Protein AF-A0A537TIP7-F1 (afdb_monomer_lite)

Secondary structure (DSSP, 8-state):
--TT-EEEEE-SS-HHHH-SSS--HHHHHHHHHHHHHHT----SSS-S-----EEEEEEE-SSSSEEEEEEE-SSTT-EEEEEEE-TTSSPPPP-TT---EEEEEEESS---TT-EEEEE-TTSPEEEEEEEEEPB-SS-SSS--BSEES-HHHHHHHHGGGGGHHHH-HHHHHHHHHHHHHHHHHHHHHHHHTT--TGGGGGS-HHHHHHHHHHHHHH-HHHHHHHHHHHHHHHHH---SSHHHHHHHHHHHHHHHHHHHHHHHHHHHHH--GGG-SHHHHHHHHHHHHHHHHHHHHHHHHHHIIIIIS--TTHHHHTTT----EEEEEEEE-TT--EEEEEEEESS--SSTTPPP-EEESSS-EEE-S--

Sequence (372 aa):
MDDGSNVILCVGQPVWAYCQDGAIPEFLNFAFASLIVSGGFPRVDGGKPRRRHNVRLVLTGDTHHYSHFIEQGTDPNVRVHYLACGQGGAFLHPTHWLRDKTVEVEWKAAQPLVQTPIGTSPDGTNRYRREFRIQRDQQTGREAGTAVFPDKATSTALTLRNLAFAAINPRFALFVAGLAIFSAWLLHFGSLVLETTLVELRALALGGAVGALLRLLVVTPWPLLVTLGIGAAFVYFADHKHWTKRISTGVAHALVHVLAFLIILFVLARHLPGALATDFWLVVLTGGLCGLVNPTIFGTYLLIALNGFGFHWNEAFSSLRIEDYKGFLRLKIDQRGNLTVYPIAVEHVPRSDDGELLPRLVEKPIELSATV

Structure (mmCIF, N/CA/C/O backbone):
data_AF-A0A537TIP7-F1
#
_entry.id   AF-A0A537TIP7-F1
#
loop_
_atom_site.group_PDB
_atom_site.id
_atom_site.type_symbol
_atom_site.label_atom_id
_atom_site.label_alt_id
_atom_site.label_comp_id
_atom_site.label_asym_id
_atom_site.label_entity_id
_atom_site.label_seq_id
_atom_site.pdbx_PDB_ins_code
_atom_site.Cartn_x
_atom_site.Cartn_y
_atom_site.Cartn_z
_atom_site.occupancy
_atom_site.B_iso_or_equiv
_atom_site.auth_seq_id
_atom_site.auth_comp_id
_atom_site.auth_asym_id
_atom_site.auth_atom_id
_atom_site.pdbx_PDB_model_num
ATOM 1 N N . MET A 1 1 ? -28.380 13.592 27.611 1.00 70.56 1 MET A N 1
ATOM 2 C CA . MET A 1 1 ? -27.662 12.419 28.133 1.00 70.56 1 MET A CA 1
ATOM 3 C C . MET A 1 1 ? -27.445 12.652 29.601 1.00 70.56 1 MET A C 1
ATOM 5 O O . MET A 1 1 ? -26.881 13.690 29.951 1.00 70.56 1 MET A O 1
ATOM 9 N N . ASP A 1 2 ? -27.935 11.718 30.398 1.00 79.44 2 ASP A N 1
ATOM 10 C CA . ASP A 1 2 ? -27.770 11.720 31.844 1.00 79.44 2 ASP A CA 1
ATOM 11 C C . ASP A 1 2 ? -26.340 11.300 32.192 1.00 79.44 2 ASP A C 1
ATOM 13 O O . ASP A 1 2 ? -25.663 10.624 31.403 1.00 79.44 2 ASP A O 1
ATOM 17 N N . ASP A 1 3 ? -25.846 11.728 33.345 1.00 78.19 3 ASP A N 1
ATOM 18 C CA . ASP A 1 3 ? -24.535 11.293 33.824 1.00 78.19 3 ASP A CA 1
ATOM 19 C C . ASP A 1 3 ? -24.505 9.759 33.956 1.00 78.19 3 ASP A C 1
ATOM 21 O O . ASP A 1 3 ? -25.504 9.125 34.283 1.00 78.19 3 ASP A O 1
ATOM 25 N N . GLY A 1 4 ? -23.371 9.146 33.621 1.00 78.00 4 GLY A N 1
ATOM 26 C CA . GLY A 1 4 ? -23.205 7.691 33.567 1.00 78.00 4 GLY A CA 1
ATOM 27 C C . GLY A 1 4 ? -23.718 7.025 32.284 1.00 78.00 4 GLY A C 1
ATOM 28 O O . GLY A 1 4 ? -23.528 5.823 32.119 1.00 78.00 4 GLY A O 1
ATOM 29 N N . SER A 1 5 ? -24.315 7.775 31.345 1.00 84.31 5 SER A N 1
ATOM 30 C CA . SER A 1 5 ? -24.760 7.206 30.059 1.00 84.31 5 SER A CA 1
ATOM 31 C C . SER A 1 5 ? -23.609 6.501 29.319 1.00 84.31 5 SER A C 1
ATOM 33 O O . SER A 1 5 ? -22.491 7.022 29.260 1.00 84.31 5 SER A O 1
ATOM 35 N N . ASN A 1 6 ? -23.892 5.345 28.712 1.00 86.56 6 ASN A N 1
ATOM 36 C CA . ASN A 1 6 ? -22.954 4.655 27.825 1.00 86.56 6 ASN A CA 1
ATOM 37 C C . ASN A 1 6 ? -22.882 5.360 26.469 1.00 86.56 6 ASN A C 1
ATOM 39 O O . ASN A 1 6 ? -23.907 5.726 25.895 1.00 86.56 6 ASN A O 1
ATOM 43 N N . VAL A 1 7 ? -21.671 5.530 25.946 1.00 88.06 7 VAL A N 1
ATOM 44 C CA . VAL A 1 7 ? -21.406 6.262 24.707 1.00 88.06 7 VAL A CA 1
ATOM 45 C C . VAL A 1 7 ? -20.677 5.369 23.710 1.00 88.06 7 VAL A C 1
ATOM 47 O O . VAL A 1 7 ? -19.700 4.691 24.045 1.00 88.06 7 VAL A O 1
ATOM 50 N N . ILE A 1 8 ? -21.159 5.422 22.467 1.00 91.81 8 ILE A N 1
ATOM 51 C CA . ILE A 1 8 ? -20.435 4.986 21.277 1.00 91.81 8 ILE A CA 1
ATOM 52 C C . ILE A 1 8 ? -19.758 6.224 20.691 1.00 91.81 8 ILE A C 1
ATOM 54 O O . ILE A 1 8 ? -20.431 7.197 20.349 1.00 91.81 8 ILE A O 1
ATOM 58 N N . LEU A 1 9 ? -18.433 6.205 20.594 1.00 91.25 9 LEU A N 1
ATOM 59 C CA . LEU A 1 9 ? -17.646 7.305 20.053 1.00 91.25 9 LEU A CA 1
ATOM 60 C C . LEU A 1 9 ? -17.228 6.988 18.612 1.00 91.25 9 LEU A C 1
ATOM 62 O O . LEU A 1 9 ? -16.383 6.129 18.377 1.00 91.25 9 LEU A O 1
ATOM 66 N N . CYS A 1 10 ? -17.797 7.696 17.641 1.00 93.56 10 CYS A N 1
ATOM 67 C CA . CYS A 1 10 ? -17.393 7.582 16.240 1.00 93.56 10 CYS A CA 1
ATOM 68 C C . CYS A 1 10 ? -16.252 8.558 15.946 1.00 93.56 10 CYS A C 1
ATOM 70 O O . CYS A 1 10 ? -16.382 9.755 16.209 1.00 93.56 10 CYS A O 1
ATOM 72 N N . VAL A 1 11 ? -15.144 8.062 15.399 1.00 92.38 11 VAL A N 1
ATOM 73 C CA . VAL A 1 11 ? -13.944 8.866 15.132 1.00 92.38 11 VAL A CA 1
ATOM 74 C C . VAL A 1 11 ? -13.498 8.736 13.684 1.00 92.38 11 VAL A C 1
ATOM 76 O O . VAL A 1 11 ? -13.727 7.715 13.035 1.00 92.38 11 VAL A O 1
ATOM 79 N N . GLY A 1 12 ? -12.837 9.782 13.186 1.00 91.06 12 GLY A N 1
ATOM 80 C CA . GLY A 1 12 ? -12.420 9.858 11.788 1.00 91.06 12 GLY A CA 1
ATOM 81 C C . GLY A 1 12 ? -11.452 8.751 11.379 1.00 91.06 12 GLY A C 1
ATOM 82 O O . GLY A 1 12 ? -11.580 8.260 10.271 1.00 91.06 12 GLY A O 1
ATOM 83 N N . GLN A 1 13 ? -10.536 8.332 12.263 1.00 92.25 13 GLN A N 1
ATOM 84 C CA . GLN A 1 13 ? -9.484 7.356 11.946 1.00 92.25 13 GLN A CA 1
ATOM 85 C C . GLN A 1 13 ? -9.129 6.465 13.151 1.00 92.25 13 GLN A C 1
ATOM 87 O O . GLN A 1 13 ? -9.248 6.925 14.295 1.00 92.25 13 GLN A O 1
ATOM 92 N N . PRO A 1 14 ? -8.625 5.231 12.938 1.00 92.88 14 PRO A N 1
ATOM 93 C CA . PRO A 1 14 ? -8.152 4.337 13.996 1.00 92.88 14 PRO A CA 1
ATOM 94 C C . PRO A 1 14 ? -6.766 4.750 14.502 1.00 92.88 14 PRO A C 1
ATOM 96 O O . PRO A 1 14 ? -5.804 3.986 14.453 1.00 92.88 14 PRO A O 1
ATOM 99 N N . VAL A 1 15 ? -6.646 5.972 15.020 1.00 91.94 15 VAL A N 1
ATOM 100 C CA . VAL A 1 15 ? -5.361 6.552 15.448 1.00 91.94 15 VAL A CA 1
ATOM 101 C C . VAL A 1 15 ? -4.633 5.708 16.499 1.00 91.94 15 VAL A C 1
ATOM 103 O O . VAL A 1 15 ? -3.408 5.729 16.552 1.00 91.94 15 VAL A O 1
ATOM 106 N N . TRP A 1 16 ? -5.355 4.911 17.298 1.00 90.56 16 TRP A N 1
ATOM 107 C CA . TRP A 1 16 ? -4.753 3.955 18.236 1.00 90.56 16 TRP A CA 1
ATOM 108 C C . TRP A 1 16 ? -3.928 2.877 17.524 1.00 90.56 16 TRP A C 1
ATOM 110 O O . TRP A 1 16 ? -2.877 2.485 18.025 1.00 90.56 16 TRP A O 1
ATOM 120 N N . ALA A 1 17 ? -4.365 2.422 16.347 1.00 90.06 17 ALA A N 1
ATOM 121 C CA . ALA A 1 17 ? -3.665 1.413 15.561 1.00 90.06 17 ALA A CA 1
ATOM 122 C C . ALA A 1 17 ? -2.416 1.992 14.875 1.00 90.06 17 ALA A C 1
ATOM 124 O O . ALA A 1 17 ? -1.439 1.268 14.670 1.00 90.06 17 ALA A O 1
ATOM 125 N N . TYR A 1 18 ? -2.412 3.294 14.568 1.00 88.31 18 TYR A N 1
ATOM 126 C CA . TYR A 1 18 ? -1.311 3.983 13.882 1.00 88.31 18 TYR A CA 1
ATOM 127 C C . TYR A 1 18 ? -0.131 4.360 14.792 1.00 88.31 18 TYR A C 1
ATOM 129 O O . TYR A 1 18 ? 0.966 4.609 14.293 1.00 88.31 18 TYR A O 1
ATOM 137 N N . CYS A 1 19 ? -0.297 4.335 16.116 1.00 85.94 19 CYS A N 1
ATOM 138 C CA . CYS A 1 19 ? 0.796 4.559 17.066 1.00 85.94 19 CYS A CA 1
ATOM 139 C C . CYS A 1 19 ? 1.824 3.407 17.006 1.00 85.94 19 CYS A C 1
ATOM 141 O O . CYS A 1 19 ? 1.666 2.380 17.667 1.00 85.94 19 CYS A O 1
ATOM 143 N N . GLN A 1 20 ? 2.863 3.522 16.170 1.00 76.50 20 GLN A N 1
ATOM 144 C CA . GLN A 1 20 ? 3.964 2.545 16.100 1.00 76.50 20 GLN A CA 1
ATOM 145 C C . GLN A 1 20 ? 5.096 2.874 17.084 1.00 76.50 20 GLN A C 1
ATOM 147 O O . GLN A 1 20 ? 5.421 2.039 17.922 1.00 76.50 20 GLN A O 1
ATOM 152 N N . ASP A 1 21 ? 5.616 4.105 17.030 1.00 76.50 21 ASP A N 1
ATOM 153 C CA . ASP A 1 21 ? 6.745 4.582 17.848 1.00 76.50 21 ASP A CA 1
ATOM 154 C C . ASP A 1 21 ? 6.292 5.662 18.847 1.00 76.50 21 ASP A C 1
ATOM 156 O O . ASP A 1 21 ? 6.872 6.745 18.924 1.00 76.50 21 ASP A O 1
ATOM 160 N N . GLY A 1 22 ? 5.192 5.405 19.556 1.00 79.75 22 GLY A N 1
ATOM 161 C CA . GLY A 1 22 ? 4.574 6.366 20.473 1.00 79.75 22 GLY A CA 1
ATOM 162 C C . GLY A 1 22 ? 3.383 7.120 19.880 1.00 79.75 22 GLY A C 1
ATOM 163 O O . GLY A 1 22 ? 2.853 6.759 18.825 1.00 79.75 22 GLY A O 1
ATOM 164 N N . ALA A 1 23 ? 2.915 8.131 20.614 1.00 82.12 23 ALA A N 1
ATOM 165 C CA . ALA A 1 23 ? 1.724 8.893 20.259 1.00 82.12 23 ALA A CA 1
ATOM 166 C C . ALA A 1 23 ? 1.961 9.774 19.023 1.00 82.12 23 ALA A C 1
ATOM 168 O O . ALA A 1 23 ? 2.919 10.544 18.967 1.00 82.12 23 ALA A O 1
ATOM 169 N N . ILE A 1 24 ? 1.050 9.690 18.054 1.00 86.06 24 ILE A N 1
ATOM 170 C CA . ILE A 1 24 ? 0.969 10.633 16.931 1.00 86.06 24 ILE A CA 1
ATOM 171 C C . ILE A 1 24 ? 0.117 11.858 17.324 1.00 86.06 24 ILE A C 1
ATOM 173 O O . ILE A 1 24 ? -0.736 11.733 18.209 1.00 86.06 24 ILE A O 1
ATOM 177 N N . PRO A 1 25 ? 0.298 13.039 16.702 1.00 85.31 25 PRO A N 1
ATOM 178 C CA . PRO A 1 25 ? -0.481 14.239 17.032 1.00 85.31 25 PRO A CA 1
ATOM 179 C C . PRO A 1 25 ? -2.003 14.021 17.002 1.00 85.31 25 PRO A C 1
ATOM 181 O O . PRO A 1 25 ? -2.733 14.491 17.874 1.00 85.31 25 PRO A O 1
ATOM 184 N N . GLU A 1 26 ? -2.490 13.234 16.046 1.00 87.88 26 GLU A N 1
ATOM 185 C CA . GLU A 1 26 ? -3.902 12.891 15.871 1.00 87.88 26 GLU A CA 1
ATOM 186 C C . GLU A 1 26 ? -4.434 12.045 17.038 1.00 87.88 26 GLU A C 1
ATOM 188 O O . GLU A 1 26 ? -5.597 12.174 17.433 1.00 87.88 26 GLU A O 1
ATOM 193 N N . PHE A 1 27 ? -3.573 11.222 17.647 1.00 87.94 27 PHE A N 1
ATOM 194 C CA . PHE A 1 27 ? -3.913 10.446 18.836 1.00 87.94 27 PHE A CA 1
ATOM 195 C C . PHE A 1 27 ? -4.182 11.354 20.037 1.00 87.94 27 PHE A C 1
ATOM 197 O O . PHE A 1 27 ? -5.073 11.053 20.830 1.00 87.94 27 PHE A O 1
ATOM 204 N N . LEU A 1 28 ? -3.468 12.478 20.164 1.00 81.94 28 LEU A N 1
ATOM 205 C CA . LEU A 1 28 ? -3.708 13.443 21.239 1.00 81.94 28 LEU A CA 1
ATOM 206 C C . LEU A 1 28 ? -5.097 14.073 21.102 1.00 81.94 28 LEU A C 1
ATOM 208 O O . LEU A 1 28 ? -5.838 14.130 22.078 1.00 81.94 28 LEU A O 1
ATOM 212 N N . ASN A 1 29 ? -5.509 14.448 19.889 1.00 83.81 29 ASN A N 1
ATOM 213 C CA . ASN A 1 29 ? -6.857 14.972 19.646 1.00 83.81 29 ASN A CA 1
ATOM 214 C C . ASN A 1 29 ? -7.943 13.939 19.983 1.00 83.81 29 ASN A C 1
ATOM 216 O O . ASN A 1 29 ? -8.929 14.259 20.649 1.00 83.81 29 ASN A O 1
ATOM 220 N N . PHE A 1 30 ? -7.742 12.683 19.577 1.00 86.75 30 PHE A N 1
ATOM 221 C CA . PHE A 1 30 ? -8.633 11.576 19.925 1.00 86.75 30 PHE A CA 1
ATOM 222 C C . PHE A 1 30 ? -8.721 11.353 21.443 1.00 86.75 30 PHE A C 1
ATOM 224 O O . PHE A 1 30 ? -9.812 11.269 22.012 1.00 86.75 30 PHE A O 1
ATOM 231 N N . ALA A 1 31 ? -7.574 11.286 22.114 1.00 80.75 31 ALA A N 1
ATOM 232 C CA . ALA A 1 31 ? -7.505 11.089 23.552 1.00 80.75 31 ALA A CA 1
ATOM 233 C C . ALA A 1 31 ? -8.155 12.261 24.308 1.00 80.75 31 ALA A C 1
ATOM 235 O O . ALA A 1 31 ? -8.917 12.029 25.248 1.00 80.75 31 ALA A O 1
ATOM 236 N N . PHE A 1 32 ? -7.966 13.497 23.845 1.00 77.88 32 PHE A N 1
ATOM 237 C CA . PHE A 1 32 ? -8.641 14.680 24.375 1.00 77.88 32 PHE A CA 1
ATOM 238 C C . PHE A 1 32 ? -10.167 14.616 24.206 1.00 77.88 32 PHE A C 1
ATOM 240 O O . PHE A 1 32 ? -10.908 14.894 25.149 1.00 77.88 32 PHE A O 1
ATOM 247 N N . ALA A 1 33 ? -10.664 14.183 23.045 1.00 79.69 33 ALA A N 1
ATOM 248 C CA . ALA A 1 33 ? -12.099 13.984 22.840 1.00 79.69 33 ALA A CA 1
ATOM 249 C C . ALA A 1 33 ? -12.667 12.917 23.793 1.00 79.69 33 ALA A C 1
ATOM 251 O O . ALA A 1 33 ? -13.718 13.126 24.401 1.00 79.69 33 ALA A O 1
ATOM 252 N N . SER A 1 34 ? -11.942 11.809 23.995 1.00 77.81 34 SER A N 1
ATOM 253 C CA . SER A 1 34 ? -12.342 10.768 24.952 1.00 77.81 34 SER A CA 1
ATOM 254 C C . SER A 1 34 ? -12.401 11.291 26.395 1.00 77.81 34 SER A C 1
ATOM 256 O O . SER A 1 34 ? -13.340 10.969 27.121 1.00 77.81 34 SER A O 1
ATOM 258 N N . LEU A 1 35 ? -11.474 12.182 26.770 1.00 73.81 35 LEU A N 1
ATOM 259 C CA . LEU A 1 35 ? -11.427 12.859 28.070 1.00 73.81 35 LEU A CA 1
ATOM 260 C C . LEU A 1 35 ? -12.636 13.773 28.309 1.00 73.81 35 LEU A C 1
ATOM 262 O O . LEU A 1 35 ? -13.164 13.810 29.423 1.00 73.81 35 LEU A O 1
ATOM 266 N N . ILE A 1 36 ? -13.088 14.502 27.280 1.00 71.75 36 ILE A N 1
ATOM 267 C CA . ILE A 1 36 ? -14.293 15.345 27.365 1.00 71.75 36 ILE A CA 1
ATOM 268 C C . ILE A 1 36 ? -15.520 14.482 27.667 1.00 71.75 36 ILE A C 1
ATOM 270 O O . ILE A 1 36 ? -16.334 14.852 28.513 1.00 71.75 36 ILE A O 1
ATOM 274 N N . VAL A 1 37 ? -15.641 13.335 26.993 1.00 75.25 37 VAL A N 1
ATOM 275 C CA . VAL A 1 37 ? -16.772 12.413 27.163 1.00 75.25 37 VAL A CA 1
ATOM 276 C C . VAL A 1 37 ? -16.735 11.733 28.533 1.00 75.25 37 VAL A C 1
ATOM 278 O O . VAL A 1 37 ? -17.768 11.632 29.192 1.00 75.25 37 VAL A O 1
ATOM 281 N N . SER A 1 38 ? -15.559 11.302 28.996 1.00 70.56 38 SER A N 1
ATOM 282 C CA . SER A 1 38 ? -15.415 10.594 30.273 1.00 70.56 38 SER A CA 1
ATOM 283 C C . SER A 1 38 ? -15.389 11.511 31.501 1.00 70.56 38 SER A C 1
ATOM 285 O O . SER A 1 38 ? -15.281 11.022 32.624 1.00 70.56 38 SER A O 1
ATOM 287 N N . GLY A 1 39 ? -15.455 12.832 31.318 1.00 64.06 39 GLY A N 1
ATOM 288 C CA . GLY A 1 39 ? -15.398 13.798 32.416 1.00 64.06 39 GLY A CA 1
ATOM 289 C C . GLY A 1 39 ? -14.027 13.875 33.098 1.00 64.06 39 GLY A C 1
ATOM 290 O O . GLY A 1 39 ? -13.962 14.079 34.308 1.00 64.06 39 GLY A O 1
ATOM 291 N N . GLY A 1 40 ? -12.935 13.716 32.338 1.00 58.81 40 GLY A N 1
ATOM 292 C CA . GLY A 1 40 ? -11.554 13.770 32.844 1.00 58.81 40 GLY A CA 1
ATOM 293 C C . GLY A 1 40 ? -11.082 15.159 33.302 1.00 58.81 40 GLY A C 1
ATOM 294 O O . GLY A 1 40 ? -9.972 15.305 33.793 1.00 58.81 40 GLY A O 1
ATOM 295 N N . PHE A 1 41 ? -11.906 16.200 33.188 1.00 57.62 41 PHE A N 1
ATOM 296 C CA . PHE A 1 41 ? -11.567 17.543 33.663 1.00 57.62 41 PHE A CA 1
ATOM 297 C C . PHE A 1 41 ? -12.196 17.786 35.047 1.00 57.62 41 PHE A C 1
ATOM 299 O O . PHE A 1 41 ? -13.425 17.832 35.145 1.00 57.62 41 PHE A O 1
ATOM 306 N N . PRO A 1 42 ? -11.407 17.966 36.126 1.00 51.47 42 PRO A N 1
ATOM 307 C CA . PRO A 1 42 ? -11.922 18.439 37.405 1.00 51.47 42 PRO A CA 1
ATOM 308 C C . PRO A 1 42 ? -12.348 19.898 37.231 1.00 51.47 42 PRO A C 1
ATOM 310 O O . PRO A 1 42 ? -11.689 20.647 36.507 1.00 51.47 42 PRO A O 1
ATOM 313 N N . ARG A 1 43 ? -13.408 20.346 37.907 1.00 55.53 43 ARG A N 1
ATOM 314 C CA . ARG A 1 43 ? -13.692 21.783 37.994 1.00 55.53 43 ARG A CA 1
ATOM 315 C C . ARG A 1 43 ? -13.996 22.236 39.409 1.00 55.53 43 ARG A C 1
ATOM 317 O O . ARG A 1 43 ? -14.773 21.606 40.117 1.00 55.53 43 ARG A O 1
ATOM 324 N N . VAL A 1 44 ? -13.427 23.398 39.715 1.00 54.41 44 VAL A N 1
ATOM 325 C CA . VAL A 1 44 ? -13.952 24.398 40.642 1.00 54.41 44 VAL A CA 1
ATOM 326 C C . VAL A 1 44 ? -14.766 25.385 39.771 1.00 54.41 44 VAL A C 1
ATOM 328 O O . VAL A 1 44 ? -14.299 25.789 38.710 1.00 54.41 44 VAL A O 1
ATOM 331 N N . ASP A 1 45 ? -16.024 25.599 40.159 1.00 46.06 45 ASP A N 1
ATOM 332 C CA . ASP A 1 45 ? -17.192 26.308 39.579 1.00 46.06 45 ASP A CA 1
ATOM 333 C C . ASP A 1 45 ? -17.177 27.097 38.240 1.00 46.06 45 ASP A C 1
ATOM 335 O O . ASP A 1 45 ? -16.288 27.884 37.941 1.00 46.06 45 ASP A O 1
ATOM 339 N N . GLY A 1 46 ? -18.284 26.966 37.468 1.00 60.09 46 GLY A N 1
ATOM 340 C CA . GLY A 1 46 ? -18.727 27.986 36.483 1.00 60.09 46 GLY A CA 1
ATOM 341 C C . GLY A 1 46 ? -19.208 27.560 35.074 1.00 60.09 46 GLY A C 1
ATOM 342 O O . GLY A 1 46 ? -19.703 28.399 34.334 1.00 60.09 46 GLY A O 1
ATOM 343 N N . GLY A 1 47 ? -19.125 26.276 34.684 1.00 54.50 47 GLY A N 1
ATOM 344 C CA . GLY A 1 47 ? -19.722 25.706 33.440 1.00 54.50 47 GLY A CA 1
ATOM 345 C C . GLY A 1 47 ? -18.848 25.757 32.167 1.00 54.50 47 GLY A C 1
ATOM 346 O O . GLY A 1 47 ? -18.395 26.816 31.760 1.00 54.50 47 GLY A O 1
ATOM 347 N N . LYS A 1 48 ? -18.486 24.682 31.455 1.00 50.56 48 LYS A N 1
ATOM 348 C CA . LYS A 1 48 ? -18.834 23.241 31.331 1.00 50.56 48 LYS A CA 1
ATOM 349 C C . LYS A 1 48 ? -17.527 22.502 30.870 1.00 50.56 48 LYS A C 1
ATOM 351 O O . LYS A 1 48 ? -16.605 23.234 30.508 1.00 50.56 48 LYS A O 1
ATOM 356 N N . PRO A 1 49 ? -17.368 21.151 30.812 1.00 54.19 49 PRO A N 1
ATOM 357 C CA . PRO A 1 49 ? -18.322 20.038 30.933 1.00 54.19 49 PRO A CA 1
ATOM 358 C C . PRO A 1 49 ? -18.298 19.327 32.296 1.00 54.19 49 PRO A C 1
ATOM 360 O O . PRO A 1 49 ? -17.300 19.324 33.005 1.00 54.19 49 PRO A O 1
ATOM 363 N N . ARG A 1 50 ? -19.447 18.729 32.633 1.00 56.62 50 ARG A N 1
ATOM 364 C CA . ARG A 1 50 ? -19.800 18.150 33.940 1.00 56.62 50 ARG A CA 1
ATOM 365 C C . ARG A 1 50 ? -20.281 16.695 33.833 1.00 56.62 50 ARG A C 1
ATOM 367 O O . ARG A 1 50 ? -20.835 16.182 34.789 1.00 56.62 50 ARG A O 1
ATOM 374 N N . ARG A 1 51 ? -20.125 16.048 32.675 1.00 59.44 51 ARG A N 1
ATOM 375 C CA . ARG A 1 51 ? -20.742 14.742 32.430 1.00 59.44 51 ARG A CA 1
ATOM 376 C C . ARG A 1 51 ? -19.690 13.650 32.366 1.00 59.44 51 ARG A C 1
ATOM 378 O O . ARG A 1 51 ? -18.800 13.707 31.524 1.00 59.44 51 ARG A O 1
ATOM 385 N N . ARG A 1 52 ? -19.790 12.681 33.275 1.00 70.56 52 ARG A N 1
ATOM 386 C CA . ARG A 1 52 ? -19.017 11.437 33.223 1.00 70.56 52 ARG A CA 1
ATOM 387 C C . ARG A 1 52 ? -19.830 10.426 32.441 1.00 70.56 52 ARG A C 1
ATOM 389 O O . ARG A 1 52 ? -20.817 9.920 32.958 1.00 70.56 52 ARG A O 1
ATOM 396 N N . HIS A 1 53 ? -19.449 10.164 31.201 1.00 80.44 53 HIS A N 1
ATOM 397 C CA . HIS A 1 53 ? -20.045 9.099 30.408 1.00 80.44 53 HIS A CA 1
ATOM 398 C C . HIS A 1 53 ? -19.091 7.916 30.285 1.00 80.44 53 HIS A C 1
ATOM 400 O O . HIS A 1 53 ? -17.869 8.065 30.336 1.00 80.44 53 HIS A O 1
ATOM 406 N N . ASN A 1 54 ? -19.664 6.737 30.088 1.00 80.69 54 ASN A N 1
ATOM 407 C CA . ASN A 1 54 ? -18.906 5.510 29.920 1.00 80.69 54 ASN A CA 1
ATOM 408 C C . ASN A 1 54 ? -18.682 5.283 28.427 1.00 80.69 54 ASN A C 1
ATOM 410 O O . ASN A 1 54 ? -19.600 4.887 27.712 1.00 80.69 54 ASN A O 1
ATOM 414 N N . VAL A 1 55 ? -17.474 5.544 27.928 1.00 86.06 55 VAL A N 1
ATOM 415 C CA . VAL A 1 55 ? -17.122 5.144 26.558 1.00 86.06 55 VAL A CA 1
ATOM 416 C C . VAL A 1 55 ? -17.037 3.622 26.543 1.00 86.06 55 VAL A C 1
ATOM 418 O O . VAL A 1 55 ? -16.186 3.051 27.215 1.00 86.06 55 VAL A O 1
ATOM 421 N N . ARG A 1 56 ? -17.943 2.962 25.819 1.00 88.00 56 ARG A N 1
ATOM 422 C CA . ARG A 1 56 ? -17.996 1.490 25.738 1.00 88.00 56 ARG A CA 1
ATOM 423 C C . ARG A 1 56 ? -17.455 0.975 24.412 1.00 88.00 56 ARG A C 1
ATOM 425 O O . ARG A 1 56 ? -16.858 -0.097 24.357 1.00 88.00 56 ARG A O 1
ATOM 432 N N . LEU A 1 57 ? -17.648 1.761 23.357 1.00 92.69 57 LEU A N 1
ATOM 433 C CA . LEU A 1 57 ? -17.304 1.402 21.993 1.00 92.69 57 LEU A CA 1
ATOM 434 C C . LEU A 1 57 ? -16.767 2.628 21.250 1.00 92.69 57 LEU A C 1
ATOM 436 O O . LEU A 1 57 ? -17.372 3.696 21.299 1.00 92.69 57 LEU A O 1
ATOM 440 N N . VAL A 1 58 ? -15.661 2.461 20.538 1.00 94.31 58 VAL A N 1
ATOM 441 C CA . VAL A 1 58 ? -15.093 3.433 19.607 1.00 94.31 58 VAL A CA 1
ATOM 442 C C . VAL A 1 58 ? -15.136 2.819 18.212 1.00 94.31 58 VAL A C 1
ATOM 444 O O . VAL A 1 58 ? -14.648 1.706 18.025 1.00 94.31 58 VAL A O 1
ATOM 447 N N . LEU A 1 59 ? -15.735 3.516 17.246 1.00 95.38 59 LEU A N 1
ATOM 448 C CA . LEU A 1 59 ? -15.919 3.028 15.875 1.00 95.38 59 LEU A CA 1
ATOM 449 C C . LEU A 1 59 ? -15.262 3.955 14.857 1.00 95.38 59 LEU A C 1
ATOM 451 O O . LEU A 1 59 ? -15.323 5.178 14.986 1.00 95.38 59 LEU A O 1
ATOM 455 N N . THR A 1 60 ? -14.695 3.371 13.807 1.00 95.69 60 THR A N 1
ATOM 456 C CA . THR A 1 60 ? -14.164 4.101 12.651 1.00 95.69 60 THR A CA 1
ATOM 457 C C . THR A 1 60 ? -14.199 3.245 11.383 1.00 95.69 60 THR A C 1
ATOM 459 O O . THR A 1 60 ? -14.270 2.018 11.460 1.00 95.69 60 THR A O 1
ATOM 462 N N . GLY A 1 61 ? -14.163 3.893 10.218 1.00 92.50 61 GLY A N 1
ATOM 463 C CA . GLY A 1 61 ? -14.207 3.249 8.902 1.00 92.50 61 GLY A CA 1
ATOM 464 C C . GLY A 1 61 ? -13.059 3.631 7.960 1.00 92.50 61 GLY A C 1
ATOM 465 O O . GLY A 1 61 ? -13.125 3.298 6.789 1.00 92.50 61 GLY A O 1
ATOM 466 N N . ASP A 1 62 ? -12.035 4.345 8.426 1.00 92.88 62 ASP A N 1
ATOM 467 C CA . ASP A 1 62 ? -10.932 4.840 7.579 1.00 92.88 62 ASP A CA 1
ATOM 468 C C . ASP A 1 62 ? -10.050 3.717 7.011 1.00 92.88 62 ASP A C 1
ATOM 470 O O . ASP A 1 62 ? -9.697 3.741 5.835 1.00 92.88 62 ASP A O 1
ATOM 474 N N . THR A 1 63 ? -9.737 2.691 7.810 1.00 92.88 63 THR A N 1
ATOM 475 C CA . THR A 1 63 ? -8.985 1.535 7.308 1.00 92.88 63 THR A CA 1
ATOM 476 C C . THR A 1 63 ? -9.903 0.513 6.664 1.00 92.88 63 THR A C 1
ATOM 478 O O . THR A 1 63 ? -10.845 0.012 7.277 1.00 92.88 63 THR A O 1
ATOM 481 N N . HIS A 1 64 ? -9.581 0.113 5.438 1.00 95.88 64 HIS A N 1
ATOM 482 C CA . HIS A 1 64 ? -10.353 -0.845 4.651 1.00 95.88 64 HIS A CA 1
ATOM 483 C C . HIS A 1 64 ? -10.064 -2.302 5.048 1.00 95.88 64 HIS A C 1
ATOM 485 O O . HIS A 1 64 ? -9.856 -3.169 4.203 1.00 95.88 64 HIS A O 1
ATOM 491 N N . HIS A 1 65 ? -10.023 -2.571 6.347 1.00 95.38 65 HIS A N 1
ATOM 492 C CA . HIS A 1 65 ? -10.013 -3.899 6.950 1.00 95.38 65 HIS A CA 1
ATOM 493 C C . HIS A 1 65 ? -10.895 -3.879 8.202 1.00 95.38 65 HIS A C 1
ATOM 495 O O . HIS A 1 65 ? -11.298 -2.811 8.671 1.00 95.38 65 HIS A O 1
ATOM 501 N N . TYR A 1 66 ? -11.176 -5.048 8.769 1.00 96.38 66 TYR A N 1
ATOM 502 C CA . TYR A 1 66 ? -11.719 -5.126 10.119 1.00 96.38 66 TYR A CA 1
ATOM 503 C C . TYR A 1 66 ? -10.590 -5.301 11.132 1.00 96.38 66 TYR A C 1
ATOM 505 O O . TYR A 1 66 ? -9.672 -6.095 10.912 1.00 96.38 66 TYR A O 1
ATOM 513 N N . SER A 1 67 ? -10.664 -4.592 12.256 1.00 95.75 67 SER A N 1
ATOM 514 C CA . SER A 1 67 ? -9.831 -4.866 13.425 1.00 95.75 67 SER A CA 1
ATOM 515 C C . SER A 1 67 ? -10.568 -4.527 14.712 1.00 95.75 67 SER A C 1
ATOM 517 O O . SER A 1 67 ? -11.294 -3.534 14.770 1.00 95.75 67 SER A O 1
ATOM 519 N N . HIS A 1 68 ? -10.345 -5.335 15.741 1.00 95.38 68 HIS A N 1
ATOM 520 C CA . HIS A 1 68 ? -10.913 -5.152 17.065 1.00 95.38 68 HIS A CA 1
ATOM 521 C C . HIS A 1 68 ? -9.797 -5.107 18.105 1.00 95.38 68 HIS A C 1
ATOM 523 O O . HIS A 1 68 ? -9.098 -6.092 18.357 1.00 95.38 68 HIS A O 1
ATOM 529 N N . PHE A 1 69 ? -9.638 -3.937 18.716 1.00 94.31 69 PHE A N 1
ATOM 530 C CA . PHE A 1 69 ? -8.783 -3.733 19.874 1.00 94.31 69 PHE A CA 1
ATOM 531 C C . PHE A 1 69 ? -9.634 -3.580 21.133 1.00 94.31 69 PHE A C 1
ATOM 533 O O . PHE A 1 69 ? -10.738 -3.042 21.094 1.00 94.31 69 PHE A O 1
ATOM 540 N N . ILE A 1 70 ? -9.092 -4.015 22.260 1.00 92.00 70 ILE A N 1
ATOM 541 C CA . ILE A 1 70 ? -9.646 -3.769 23.583 1.00 92.00 70 ILE A CA 1
ATOM 542 C C . ILE A 1 70 ? -8.668 -2.941 24.403 1.00 92.00 70 ILE A C 1
ATOM 544 O O . ILE A 1 70 ? -7.451 -3.118 24.325 1.00 92.00 70 ILE A O 1
ATOM 548 N N . GLU A 1 71 ? -9.221 -2.052 25.212 1.00 88.88 71 GLU A N 1
ATOM 549 C CA . GLU A 1 71 ? -8.501 -1.361 26.272 1.00 88.88 71 GLU A CA 1
ATOM 550 C C . GLU A 1 71 ? -9.161 -1.721 27.604 1.00 88.88 71 GLU A C 1
ATOM 552 O O . GLU A 1 71 ? -10.384 -1.621 27.757 1.00 88.88 71 GLU A O 1
ATOM 557 N N . GLN A 1 72 ? -8.349 -2.185 28.549 1.00 82.75 72 GLN A N 1
ATOM 558 C CA . GLN A 1 72 ? -8.799 -2.603 29.871 1.00 82.75 72 GLN A CA 1
ATOM 559 C C . GLN A 1 72 ? -8.706 -1.420 30.839 1.00 82.75 72 GLN A C 1
ATOM 561 O O . GLN A 1 72 ? -7.651 -0.800 30.963 1.00 82.75 72 GLN A O 1
ATOM 566 N N . GLY A 1 73 ? -9.808 -1.107 31.522 1.00 69.44 73 GLY A N 1
ATOM 567 C CA . GLY A 1 73 ? -9.836 -0.112 32.590 1.00 69.44 73 GLY A CA 1
ATOM 568 C C . GLY A 1 73 ? -9.141 -0.590 33.863 1.00 69.44 73 GLY A C 1
ATOM 569 O O . GLY A 1 73 ? -8.762 -1.754 33.988 1.00 69.44 73 GLY A O 1
ATOM 570 N N . THR A 1 74 ? -8.994 0.316 34.831 1.00 62.50 74 THR A N 1
ATOM 571 C CA . THR A 1 74 ? -8.499 -0.026 36.178 1.00 62.50 74 THR A CA 1
ATOM 572 C C . THR A 1 74 ? -9.431 -0.994 36.906 1.00 62.50 74 THR A C 1
ATOM 574 O O . THR A 1 74 ? -8.963 -1.827 37.677 1.00 62.50 74 THR A O 1
ATOM 577 N N . ASP A 1 75 ? -10.733 -0.917 36.628 1.00 67.38 75 ASP A N 1
ATOM 578 C CA . ASP A 1 75 ? -11.697 -1.958 36.967 1.00 67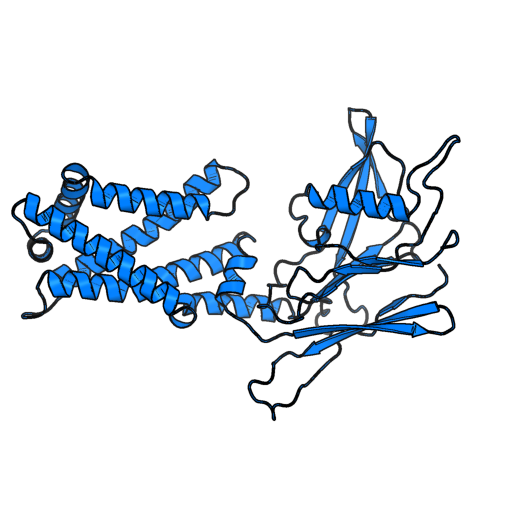.38 75 ASP A 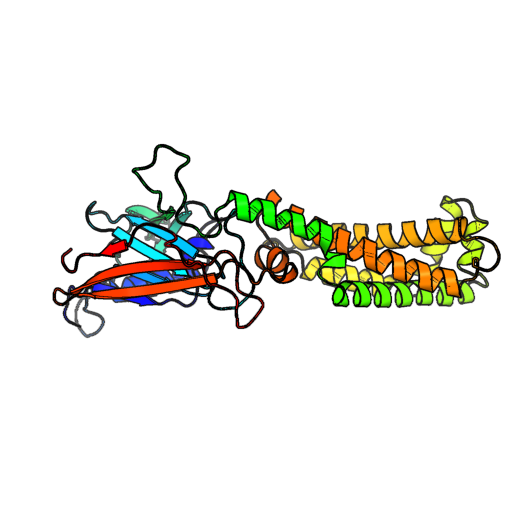CA 1
ATOM 579 C C . ASP A 1 75 ? -11.640 -3.082 35.905 1.00 67.38 75 ASP A C 1
ATOM 581 O O . ASP A 1 75 ? -11.869 -2.815 34.717 1.00 67.38 75 ASP A O 1
ATOM 585 N N . PRO A 1 76 ? -11.371 -4.344 36.297 1.00 68.44 76 PRO A N 1
ATOM 586 C CA . PRO A 1 76 ? -11.378 -5.497 35.394 1.00 68.44 76 PRO A CA 1
ATOM 587 C C . PRO A 1 76 ? -12.693 -5.693 34.618 1.00 68.44 76 PRO A C 1
ATOM 589 O O . PRO A 1 76 ? -12.688 -6.272 33.530 1.00 68.44 76 PRO A O 1
ATOM 592 N N . ASN A 1 77 ? -13.816 -5.191 35.135 1.00 69.62 77 ASN A N 1
ATOM 593 C CA . ASN A 1 77 ? -15.127 -5.284 34.490 1.00 69.62 77 ASN A CA 1
ATOM 594 C C . ASN A 1 77 ? -15.355 -4.187 33.435 1.00 69.62 77 ASN A C 1
ATOM 596 O O . ASN A 1 77 ? -16.263 -4.288 32.603 1.00 69.62 77 ASN A O 1
ATOM 600 N N . VAL A 1 78 ? -14.517 -3.146 33.419 1.00 71.69 78 VAL A N 1
ATOM 601 C CA . VAL A 1 78 ? -14.613 -2.035 32.470 1.00 71.69 78 VAL A CA 1
ATOM 602 C C . VAL A 1 78 ? -13.672 -2.279 31.299 1.00 71.69 78 VAL A C 1
ATOM 604 O O . VAL A 1 78 ? -12.459 -2.115 31.402 1.00 71.69 78 VAL A O 1
ATOM 607 N N . ARG A 1 79 ? -14.249 -2.629 30.148 1.00 85.62 79 ARG A N 1
ATOM 608 C CA . ARG A 1 79 ? -13.534 -2.740 28.872 1.00 85.62 79 ARG A CA 1
ATOM 609 C C . ARG A 1 79 ? -14.113 -1.780 27.850 1.00 85.62 79 ARG A C 1
ATOM 611 O O . ARG A 1 79 ? -15.332 -1.622 27.765 1.00 85.62 79 ARG A O 1
ATOM 618 N N . VAL A 1 80 ? -13.229 -1.164 27.073 1.00 89.50 80 VAL A N 1
ATOM 619 C CA . VAL A 1 80 ? -13.598 -0.335 25.926 1.00 89.50 80 VAL A CA 1
ATOM 620 C C . VAL A 1 80 ? -13.205 -1.069 24.654 1.00 89.50 80 VAL A C 1
ATOM 622 O O . VAL A 1 80 ? -12.061 -1.497 24.504 1.00 89.50 80 VAL A O 1
ATOM 625 N N . HIS A 1 81 ? -14.165 -1.214 23.748 1.00 93.50 81 HIS A N 1
ATOM 626 C CA . HIS A 1 81 ? -13.978 -1.866 22.458 1.00 93.50 81 HIS A CA 1
ATOM 627 C C . HIS A 1 81 ? -13.642 -0.827 21.388 1.00 93.50 81 HIS A C 1
ATOM 629 O O . HIS A 1 81 ? -14.284 0.215 21.309 1.00 93.50 81 HIS A O 1
ATOM 635 N N . TYR A 1 82 ? -12.663 -1.118 20.543 1.00 95.31 82 TYR A N 1
ATOM 636 C CA . TYR A 1 82 ? -12.178 -0.246 19.476 1.00 95.31 82 TYR A CA 1
ATOM 637 C C . TYR A 1 82 ? -12.258 -0.995 18.158 1.00 95.31 82 TYR A C 1
ATOM 639 O O . TYR A 1 82 ? -11.428 -1.868 17.894 1.00 95.31 82 TYR A O 1
ATOM 647 N N . LEU A 1 83 ? -13.256 -0.673 17.341 1.00 96.69 83 LEU A N 1
ATOM 648 C CA . LEU A 1 83 ? -13.482 -1.347 16.069 1.00 96.69 83 LEU A CA 1
ATOM 649 C C . LEU A 1 83 ? -13.146 -0.413 14.912 1.00 96.69 83 LEU A C 1
ATOM 651 O O . LEU A 1 83 ? -13.712 0.675 14.788 1.00 96.69 83 LEU A O 1
ATOM 655 N N . ALA A 1 84 ? -12.258 -0.871 14.038 1.00 96.44 84 ALA A N 1
ATOM 656 C CA . ALA A 1 84 ? -12.122 -0.325 12.697 1.00 96.44 84 ALA A CA 1
ATOM 657 C C . ALA A 1 84 ? -12.838 -1.266 11.726 1.00 96.44 84 ALA A C 1
ATOM 659 O O . ALA A 1 84 ? -12.578 -2.466 11.747 1.00 96.44 84 ALA A O 1
ATOM 660 N N . CYS A 1 85 ? -13.761 -0.746 10.920 1.00 96.06 85 CYS A N 1
ATOM 661 C CA . CYS A 1 85 ? -14.508 -1.508 9.921 1.00 96.06 85 CYS A CA 1
ATOM 662 C C . CYS A 1 85 ? -14.785 -0.626 8.695 1.00 96.06 85 CYS A C 1
ATOM 664 O O . CYS A 1 85 ? -15.898 -0.146 8.487 1.00 96.06 85 CYS A O 1
ATOM 666 N N . GLY A 1 86 ? -13.748 -0.374 7.895 1.00 95.31 86 GLY A N 1
ATOM 667 C CA . GLY A 1 86 ? -13.817 0.464 6.690 1.00 95.31 86 GLY A CA 1
ATOM 668 C C . GLY A 1 86 ? -14.032 -0.288 5.386 1.00 95.31 86 GLY A C 1
ATOM 669 O O . GLY A 1 86 ? -13.791 0.236 4.302 1.00 95.31 86 GLY A O 1
ATOM 670 N N . GLN A 1 87 ? -14.458 -1.545 5.456 1.00 92.38 87 GLN A N 1
ATOM 671 C CA . GLN A 1 87 ? -14.525 -2.464 4.317 1.00 92.38 87 GLN A CA 1
ATOM 672 C C . GLN A 1 87 ? -15.766 -2.257 3.428 1.00 92.38 87 GLN A C 1
ATOM 674 O O . GLN A 1 87 ? -16.250 -3.199 2.803 1.00 92.38 87 GLN A O 1
ATOM 679 N N . GLY A 1 88 ? -16.294 -1.032 3.370 1.00 88.00 88 GLY A N 1
ATOM 680 C CA . GLY A 1 88 ? -17.571 -0.720 2.725 1.00 88.00 88 GLY A CA 1
ATOM 681 C C . GLY A 1 88 ? -17.530 -0.634 1.196 1.00 88.00 88 GLY A C 1
ATOM 682 O O . GLY A 1 88 ? -18.581 -0.680 0.568 1.00 88.00 88 GLY A O 1
ATOM 683 N N . GLY A 1 89 ? -16.350 -0.517 0.571 1.00 83.25 89 GLY A N 1
ATOM 684 C CA . GLY A 1 89 ? -16.274 -0.459 -0.896 1.00 83.25 89 GLY A CA 1
ATOM 685 C C . GLY A 1 89 ? -14.885 -0.242 -1.490 1.00 83.25 89 GLY A C 1
ATOM 686 O O . GLY A 1 89 ? -14.561 -0.863 -2.499 1.00 83.25 89 GLY A O 1
ATOM 687 N N . ALA A 1 90 ? -14.018 0.536 -0.844 1.00 90.94 90 ALA A N 1
ATOM 688 C CA . ALA A 1 90 ? -12.662 0.801 -1.332 1.00 90.94 90 ALA A CA 1
ATOM 689 C C . ALA A 1 90 ? -11.719 -0.419 -1.236 1.00 90.94 90 ALA A C 1
ATOM 691 O O . ALA A 1 90 ? -12.064 -1.434 -0.633 1.00 90.94 90 ALA A O 1
ATOM 692 N N . PHE A 1 91 ? -10.539 -0.341 -1.862 1.00 94.12 91 PHE A N 1
ATOM 693 C CA . PHE A 1 91 ? -9.545 -1.426 -1.890 1.00 94.12 91 PHE A CA 1
ATOM 694 C C . PHE A 1 91 ? -9.163 -1.905 -0.479 1.00 94.12 91 PHE A C 1
ATOM 696 O O . PHE A 1 91 ? -9.093 -1.099 0.437 1.00 94.12 91 PHE A O 1
ATOM 703 N N . LEU A 1 92 ? -8.868 -3.192 -0.304 1.00 96.88 92 LEU A N 1
ATOM 704 C CA . LEU A 1 92 ? -8.463 -3.761 0.989 1.00 96.88 92 LEU A CA 1
ATOM 705 C C . LEU A 1 92 ? -7.194 -3.098 1.562 1.00 96.88 92 LEU A C 1
ATOM 707 O O . LEU A 1 92 ? -6.220 -2.958 0.837 1.00 96.88 92 LEU A O 1
ATOM 711 N N . HIS A 1 93 ? -7.136 -2.809 2.867 1.00 96.25 93 HIS A N 1
ATOM 712 C CA . HIS A 1 93 ? -5.883 -2.475 3.575 1.00 96.25 93 HIS A CA 1
ATOM 713 C C . HIS A 1 93 ? -5.258 -3.707 4.253 1.00 96.25 93 HIS A C 1
ATOM 715 O O . HIS A 1 93 ? -5.984 -4.616 4.659 1.00 96.25 93 HIS A O 1
ATOM 721 N N . PRO A 1 94 ? -3.928 -3.750 4.464 1.00 95.56 94 PRO A N 1
ATOM 722 C CA . PRO A 1 94 ? -3.293 -4.878 5.141 1.00 95.56 94 PRO A CA 1
ATOM 723 C C . PRO A 1 94 ? -3.648 -4.950 6.628 1.00 95.56 94 PRO A C 1
ATOM 725 O O . PRO A 1 94 ? -3.841 -3.921 7.275 1.00 95.56 94 PRO A O 1
ATOM 728 N N . THR A 1 95 ? -3.635 -6.163 7.185 1.00 94.25 95 THR A N 1
ATOM 729 C CA . THR A 1 95 ? -3.834 -6.446 8.619 1.00 94.25 95 THR A CA 1
ATOM 730 C C . THR A 1 95 ? -2.592 -7.033 9.296 1.00 94.25 95 THR A C 1
ATOM 732 O O . THR A 1 95 ? -2.469 -6.956 10.517 1.00 94.25 95 THR A O 1
ATOM 735 N N . HIS A 1 96 ? -1.631 -7.586 8.543 1.00 93.25 96 HIS A N 1
ATOM 736 C CA . HIS A 1 96 ? -0.447 -8.258 9.107 1.00 93.25 96 HIS A CA 1
ATOM 737 C C . HIS A 1 96 ? 0.498 -7.329 9.891 1.00 93.25 96 HIS A C 1
ATOM 739 O O . HIS A 1 96 ? 1.231 -7.789 10.767 1.00 93.25 96 HIS A O 1
ATOM 745 N N . TRP A 1 97 ? 0.448 -6.018 9.638 1.00 87.81 97 TRP A N 1
ATOM 746 C CA . TRP A 1 97 ? 1.204 -5.012 10.391 1.00 87.81 97 TRP A CA 1
ATOM 747 C C . TRP A 1 97 ? 0.551 -4.641 11.736 1.00 87.81 97 TRP A C 1
ATOM 749 O O . TRP A 1 97 ? 1.221 -4.067 12.598 1.00 87.81 97 TRP A O 1
ATOM 759 N N . LEU A 1 98 ? -0.729 -4.979 11.951 1.00 90.50 98 LEU A N 1
ATOM 760 C CA . LEU A 1 98 ? -1.434 -4.697 13.202 1.00 90.50 98 LEU A CA 1
ATOM 761 C C . LEU A 1 98 ? -0.809 -5.499 14.346 1.00 90.50 98 LEU A C 1
ATOM 763 O O . LEU A 1 98 ? -0.601 -6.713 14.255 1.00 90.50 98 LEU A O 1
ATOM 767 N N . ARG A 1 99 ? -0.528 -4.825 15.458 1.00 89.44 99 ARG A N 1
ATOM 768 C CA . ARG A 1 99 ? 0.070 -5.397 16.673 1.00 89.44 99 ARG A CA 1
ATOM 769 C C . ARG A 1 99 ? -0.545 -4.726 17.892 1.00 89.44 99 ARG A C 1
ATOM 771 O O . ARG A 1 99 ? -1.047 -3.613 17.763 1.00 89.44 99 ARG A O 1
ATOM 778 N N . ASP A 1 100 ? -0.463 -5.384 19.044 1.00 89.94 100 ASP A N 1
ATOM 779 C CA . ASP A 1 100 ? -0.772 -4.759 20.334 1.00 89.94 100 ASP A CA 1
ATOM 780 C C . ASP A 1 100 ? 0.030 -3.456 20.477 1.00 89.94 100 ASP A C 1
ATOM 782 O O . ASP A 1 100 ? 1.205 -3.403 20.097 1.00 89.94 100 ASP A O 1
ATOM 786 N N . LYS A 1 101 ? -0.612 -2.404 20.987 1.00 88.00 101 LYS A N 1
ATOM 787 C CA . LYS A 1 101 ? -0.046 -1.059 21.083 1.00 88.00 101 LYS A CA 1
ATOM 788 C C . LYS A 1 101 ? 0.007 -0.597 22.525 1.00 88.00 101 LYS A C 1
ATOM 790 O O . LYS A 1 101 ? -0.982 -0.682 23.246 1.00 88.00 101 LYS A O 1
ATOM 795 N N . THR A 1 102 ? 1.137 -0.012 22.890 1.00 85.75 102 THR A N 1
ATOM 796 C CA . THR A 1 102 ? 1.293 0.736 24.133 1.00 85.75 102 THR A CA 1
ATOM 797 C C . THR A 1 102 ? 1.582 2.176 23.762 1.00 85.75 102 THR A C 1
ATOM 799 O O . THR A 1 102 ? 2.583 2.461 23.108 1.00 85.75 102 THR A O 1
ATOM 802 N N . VAL A 1 103 ? 0.683 3.078 24.141 1.00 83.44 103 VAL A N 1
ATOM 803 C CA . VAL A 1 103 ? 0.793 4.501 23.828 1.00 83.44 103 VAL A CA 1
ATOM 804 C C . VAL A 1 103 ? 0.966 5.264 25.127 1.00 83.44 103 VAL A C 1
ATOM 806 O O . VAL A 1 103 ? 0.096 5.234 25.998 1.00 83.44 103 VAL A O 1
ATOM 809 N N . GLU A 1 104 ? 2.102 5.939 25.255 1.00 83.81 104 GLU A N 1
ATOM 810 C CA . GLU A 1 104 ? 2.366 6.842 26.368 1.00 83.81 104 GLU A CA 1
ATOM 811 C C . GLU A 1 104 ? 2.017 8.272 25.956 1.00 83.81 104 GLU A C 1
ATOM 813 O O . GLU A 1 104 ? 2.360 8.715 24.860 1.00 83.81 104 GLU A O 1
ATOM 818 N N . VAL A 1 105 ? 1.289 8.971 26.822 1.00 78.12 105 VAL A N 1
ATOM 819 C CA . VAL A 1 105 ? 0.810 10.337 26.598 1.00 78.12 105 VAL A CA 1
ATOM 820 C C . VAL A 1 105 ? 1.024 11.182 27.843 1.00 78.12 105 VAL A C 1
ATOM 822 O O . VAL A 1 105 ? 0.869 10.704 28.968 1.00 78.12 105 VAL A O 1
ATOM 825 N N . GLU A 1 106 ? 1.353 12.451 27.635 1.00 76.94 106 GLU A N 1
ATOM 826 C CA . GLU A 1 106 ? 1.580 13.423 28.704 1.00 76.94 106 GLU A CA 1
ATOM 827 C C . GLU A 1 106 ? 0.436 14.442 28.720 1.00 76.94 106 GLU A C 1
ATOM 829 O O . GLU A 1 106 ? 0.052 14.971 27.675 1.00 76.94 106 GLU A O 1
ATOM 834 N N . TRP A 1 107 ? -0.131 14.709 29.899 1.00 69.69 107 TRP A N 1
ATOM 835 C CA . TRP A 1 107 ? -1.259 15.627 30.069 1.00 69.69 107 TRP A CA 1
ATOM 836 C C . TRP A 1 107 ? -1.038 16.600 31.226 1.00 69.69 107 TRP A C 1
ATOM 838 O O . TRP A 1 107 ? -0.527 16.246 32.289 1.00 69.69 107 TRP A O 1
ATOM 848 N N . LYS A 1 108 ? -1.526 17.833 31.038 1.00 59.66 108 LYS A N 1
ATOM 849 C CA . LYS A 1 108 ? -1.714 18.823 32.116 1.00 59.66 108 LYS A CA 1
ATOM 850 C C . LYS A 1 108 ? -3.067 18.691 32.830 1.00 59.66 108 LYS A C 1
ATOM 852 O O . LYS A 1 108 ? -3.221 19.212 33.928 1.00 59.66 108 LYS A O 1
ATOM 857 N N . ALA A 1 109 ? -4.052 18.042 32.206 1.00 55.94 109 ALA A N 1
ATOM 858 C CA . ALA A 1 109 ? -5.411 17.891 32.737 1.00 55.94 109 ALA A CA 1
ATOM 859 C C . ALA A 1 109 ? -5.601 16.554 33.478 1.00 55.94 109 ALA A C 1
ATOM 861 O O . ALA A 1 109 ? -4.735 15.684 33.404 1.00 55.94 109 ALA A O 1
ATOM 862 N N . ALA A 1 110 ? -6.715 16.390 34.206 1.00 53.47 110 ALA A N 1
ATOM 863 C CA . ALA A 1 110 ? -6.930 15.180 35.000 1.00 53.47 110 ALA A CA 1
ATOM 864 C C . ALA A 1 110 ? -7.400 13.961 34.188 1.00 53.47 110 ALA A C 1
ATOM 866 O O . ALA A 1 110 ? -7.569 13.987 32.970 1.00 53.47 110 ALA A O 1
ATOM 867 N N . GLN A 1 111 ? -7.513 12.858 34.923 1.00 55.16 111 GLN A N 1
ATOM 868 C CA . GLN A 1 111 ? -7.416 11.490 34.433 1.00 55.16 111 GLN A CA 1
ATOM 869 C C . GLN A 1 111 ? -8.715 11.010 33.759 1.00 55.16 111 GLN A C 1
ATOM 871 O O . GLN A 1 111 ? -9.796 11.209 34.321 1.00 55.16 111 GLN A O 1
ATOM 876 N N . PRO A 1 112 ? -8.647 10.321 32.606 1.00 53.94 112 PRO A N 1
ATOM 877 C CA . PRO A 1 112 ? -9.751 9.506 32.108 1.00 53.94 112 PRO A CA 1
ATOM 878 C C . PRO A 1 112 ? -9.805 8.152 32.838 1.00 53.94 112 PRO A C 1
ATOM 880 O O . PRO A 1 112 ? -8.858 7.748 33.508 1.00 53.94 112 PRO A O 1
ATOM 883 N N . LEU A 1 113 ? -10.909 7.418 32.664 1.00 56.00 113 LEU A N 1
ATOM 884 C CA . LEU A 1 113 ? -11.213 6.161 33.373 1.00 56.00 113 LEU A CA 1
ATOM 885 C C . LEU A 1 113 ? -10.290 4.967 33.032 1.00 56.00 113 LEU A C 1
ATOM 887 O O . LEU A 1 113 ? -10.296 3.978 33.758 1.00 56.00 113 LEU A O 1
ATOM 891 N N . VAL A 1 114 ? -9.525 5.024 31.935 1.00 60.78 114 VAL A N 1
ATOM 892 C CA . VAL A 1 114 ? -8.883 3.842 31.311 1.00 60.78 114 VAL A CA 1
ATOM 893 C C . VAL A 1 114 ? -7.364 4.019 31.151 1.00 60.78 114 VAL A C 1
ATOM 895 O O . VAL A 1 114 ? -6.773 3.604 30.162 1.00 60.78 114 VAL A O 1
ATOM 898 N N . GLN A 1 115 ? -6.710 4.705 32.091 1.00 68.69 115 GLN A N 1
ATOM 899 C CA . GLN A 1 115 ? -5.265 4.960 32.036 1.00 68.69 115 GLN A CA 1
ATOM 900 C C . GLN A 1 115 ? -4.550 4.478 33.292 1.00 68.69 115 GLN A C 1
ATOM 902 O O . GLN A 1 115 ? -5.035 4.668 34.406 1.00 68.69 115 GLN A O 1
ATOM 907 N N . THR A 1 116 ? -3.349 3.929 33.112 1.00 67.19 116 THR A N 1
ATOM 908 C CA . THR A 1 116 ? -2.419 3.670 34.215 1.00 67.19 116 THR A CA 1
ATOM 909 C C . THR A 1 116 ? -1.469 4.866 34.346 1.00 67.19 116 THR A C 1
ATOM 911 O O . THR A 1 116 ? -0.745 5.162 33.388 1.00 67.19 116 THR A O 1
ATOM 914 N N . PRO A 1 117 ? -1.452 5.582 35.487 1.00 71.50 117 PRO A N 1
ATOM 915 C CA . PRO A 1 117 ? -0.437 6.596 35.757 1.00 71.50 117 PRO A CA 1
ATOM 916 C C . PRO A 1 117 ? 0.953 5.952 35.785 1.00 71.50 117 PRO A C 1
ATOM 918 O O . PRO A 1 117 ? 1.141 4.928 36.439 1.00 71.50 117 PRO A O 1
ATOM 921 N N . ILE A 1 118 ? 1.925 6.549 35.094 1.00 79.12 118 ILE A N 1
ATOM 922 C CA . ILE A 1 118 ? 3.313 6.045 35.042 1.00 79.12 118 ILE A CA 1
ATOM 923 C C . ILE A 1 118 ? 4.342 7.049 35.583 1.00 79.12 118 ILE A C 1
ATOM 925 O O . ILE A 1 118 ? 5.542 6.795 35.519 1.00 79.12 118 ILE A O 1
ATOM 929 N N . GLY A 1 119 ? 3.884 8.178 36.132 1.00 79.75 119 GLY A N 1
ATOM 930 C CA . GLY A 1 119 ? 4.719 9.189 36.781 1.00 79.75 119 GLY A CA 1
ATOM 931 C C . GLY A 1 119 ? 4.441 10.602 36.277 1.00 79.75 119 GLY A C 1
ATOM 932 O O . GLY A 1 119 ? 3.380 10.882 35.717 1.00 79.75 119 GLY A O 1
ATOM 933 N N . THR A 1 120 ? 5.417 11.486 36.465 1.00 79.81 120 THR A N 1
ATOM 934 C CA . THR A 1 120 ? 5.353 12.902 36.086 1.00 79.81 120 THR A CA 1
ATOM 935 C C . THR A 1 120 ? 6.632 13.268 35.327 1.00 79.81 120 THR A C 1
ATOM 937 O O . THR A 1 120 ? 7.719 12.807 35.675 1.00 79.81 120 THR A O 1
ATOM 940 N N . SER A 1 121 ? 6.504 14.046 34.257 1.00 78.81 121 SER A N 1
ATOM 941 C CA . SER A 1 121 ? 7.616 14.614 33.488 1.00 78.81 121 SER A CA 1
ATOM 942 C C . SER A 1 121 ? 8.381 15.669 34.313 1.00 78.81 121 SER A C 1
ATOM 944 O O . SER A 1 121 ? 7.806 16.237 35.249 1.00 78.81 121 SER A O 1
ATOM 946 N N . PRO A 1 122 ? 9.653 15.983 33.981 1.00 80.94 122 PRO A N 1
ATOM 947 C CA . PRO A 1 122 ? 10.418 17.050 34.637 1.00 80.94 122 PRO A CA 1
ATOM 948 C C . PRO A 1 122 ? 9.723 18.420 34.677 1.00 80.94 122 PRO A C 1
ATOM 950 O O . PRO A 1 122 ? 10.004 19.219 35.565 1.00 80.94 122 PRO A O 1
ATOM 953 N N . ASP A 1 123 ? 8.814 18.696 33.738 1.00 81.06 123 ASP A N 1
ATOM 954 C CA . ASP A 1 123 ? 8.030 19.936 33.669 1.00 81.06 123 ASP A CA 1
ATOM 955 C C . ASP A 1 123 ? 6.732 19.909 34.507 1.00 81.06 123 ASP A C 1
ATOM 957 O O . ASP A 1 123 ? 5.929 20.842 34.447 1.00 81.06 123 ASP A O 1
ATOM 961 N N . GLY A 1 124 ? 6.515 18.848 35.291 1.00 77.44 124 GLY A N 1
ATOM 962 C CA . GLY A 1 124 ? 5.349 18.685 36.161 1.00 77.44 124 GLY A CA 1
ATOM 963 C C . GLY A 1 124 ? 4.103 18.126 35.466 1.00 77.44 124 GLY A C 1
ATOM 964 O O . GLY A 1 124 ? 3.040 18.083 36.085 1.00 77.44 124 GLY A O 1
ATOM 965 N N . THR A 1 125 ? 4.191 17.694 34.203 1.00 77.94 125 THR A N 1
ATOM 966 C CA . THR A 1 125 ? 3.055 17.082 33.489 1.00 77.94 125 THR A CA 1
ATOM 967 C C . THR A 1 125 ? 2.883 15.606 33.842 1.00 77.94 125 THR A C 1
ATOM 969 O O . THR A 1 125 ? 3.853 14.860 33.962 1.00 77.94 125 THR A O 1
ATOM 972 N N . ASN A 1 126 ? 1.643 15.149 34.024 1.00 75.94 126 ASN A N 1
ATOM 973 C CA . ASN A 1 126 ? 1.387 13.749 34.357 1.00 75.94 126 ASN A CA 1
ATOM 974 C C . ASN A 1 126 ? 1.532 12.871 33.114 1.00 75.94 126 ASN A C 1
ATOM 976 O O . ASN A 1 126 ? 0.992 13.185 32.051 1.00 75.94 126 ASN A O 1
ATOM 980 N N . ARG A 1 127 ? 2.218 11.739 33.269 1.00 76.44 127 ARG A N 1
ATOM 981 C CA . ARG A 1 127 ? 2.412 10.740 32.220 1.00 76.44 127 ARG A CA 1
ATOM 982 C C . ARG A 1 127 ? 1.481 9.560 32.432 1.00 76.44 127 ARG A C 1
ATOM 984 O O . ARG A 1 127 ? 1.369 9.018 33.535 1.00 76.44 127 ARG A O 1
ATOM 991 N N . TYR A 1 128 ? 0.866 9.124 31.344 1.00 77.50 128 TYR A N 1
ATOM 992 C CA . TYR A 1 128 ? -0.095 8.034 31.340 1.00 77.50 128 TYR A CA 1
ATOM 993 C C . TYR A 1 128 ? 0.221 7.039 30.246 1.00 77.50 128 TYR A C 1
ATOM 995 O O . TYR A 1 128 ? 0.705 7.398 29.172 1.00 77.50 128 TYR A O 1
ATOM 1003 N N . ARG A 1 129 ? -0.122 5.785 30.517 1.00 82.81 129 ARG A N 1
ATOM 1004 C CA . ARG A 1 129 ? -0.030 4.691 29.562 1.00 82.81 129 ARG A CA 1
ATOM 1005 C C . ARG A 1 129 ? -1.422 4.185 29.206 1.00 82.81 129 ARG A C 1
ATOM 1007 O O . ARG A 1 129 ? -2.255 3.978 30.089 1.00 82.81 129 ARG A O 1
ATOM 1014 N N . ARG A 1 130 ? -1.638 3.972 27.910 1.00 85.94 130 ARG A N 1
ATOM 1015 C CA . ARG A 1 130 ? -2.808 3.306 27.330 1.00 85.94 130 ARG A CA 1
ATOM 1016 C C . ARG A 1 130 ? -2.357 2.050 26.601 1.00 85.94 130 ARG A C 1
ATOM 1018 O O . ARG A 1 130 ? -1.421 2.112 25.803 1.00 85.94 130 ARG A O 1
ATOM 1025 N N . GLU A 1 131 ? -3.008 0.928 26.873 1.00 87.69 131 GLU A N 1
ATOM 1026 C CA . GLU A 1 131 ? -2.685 -0.360 26.257 1.00 87.69 131 GLU A CA 1
ATOM 1027 C C . GLU A 1 131 ? -3.856 -0.858 25.414 1.00 87.69 131 GLU A C 1
ATOM 1029 O O . GLU A 1 131 ? -4.910 -1.212 25.935 1.00 87.69 131 GLU A O 1
ATOM 1034 N N . PHE A 1 132 ? -3.646 -0.925 24.103 1.00 90.38 132 PHE A N 1
ATOM 1035 C CA . PHE A 1 132 ? -4.609 -1.454 23.148 1.00 90.38 132 PHE A CA 1
ATOM 1036 C C . PHE A 1 132 ? -4.160 -2.850 22.732 1.00 90.38 132 PHE A C 1
ATOM 1038 O O . PHE A 1 132 ? -3.147 -3.016 22.049 1.00 90.38 132 PHE A O 1
ATOM 1045 N N . ARG A 1 133 ? -4.910 -3.871 23.135 1.00 90.94 133 ARG A N 1
ATOM 1046 C CA . ARG A 1 133 ? -4.632 -5.267 22.781 1.00 90.94 133 ARG A CA 1
ATOM 1047 C C . ARG A 1 133 ? -5.560 -5.691 21.661 1.00 90.94 133 ARG A C 1
ATOM 1049 O O . ARG A 1 133 ? -6.755 -5.437 21.744 1.00 90.94 133 ARG A O 1
ATOM 1056 N N . ILE A 1 134 ? -5.040 -6.350 20.631 1.00 91.75 134 ILE A N 1
ATOM 1057 C CA . ILE A 1 134 ? -5.908 -6.980 19.632 1.00 91.75 134 ILE A CA 1
ATOM 1058 C C . ILE A 1 134 ? -6.704 -8.071 20.345 1.00 91.75 134 ILE A C 1
ATOM 1060 O O . ILE A 1 134 ? -6.117 -8.912 21.032 1.00 91.75 134 ILE A O 1
ATOM 1064 N N . GLN A 1 135 ? -8.027 -8.057 20.185 1.00 89.88 135 GLN A N 1
ATOM 1065 C CA . GLN A 1 135 ? -8.899 -9.056 20.784 1.00 89.88 135 GLN A CA 1
ATOM 1066 C C . GLN A 1 135 ? -8.526 -10.450 20.256 1.00 89.88 135 GLN A C 1
ATOM 1068 O O . GLN A 1 135 ? -8.298 -10.652 19.058 1.00 89.88 135 GLN A O 1
ATOM 1073 N N . ARG A 1 136 ? -8.434 -11.419 21.170 1.00 83.88 136 ARG A N 1
ATOM 1074 C CA . ARG A 1 136 ? -8.136 -12.826 20.870 1.00 83.88 136 ARG A CA 1
ATOM 1075 C C . ARG A 1 136 ? -9.276 -13.680 21.405 1.00 83.88 136 ARG A C 1
ATOM 1077 O O . ARG A 1 136 ? -9.726 -13.451 22.529 1.00 83.88 136 ARG A O 1
ATOM 1084 N N . ASP A 1 137 ? -9.737 -14.650 20.621 1.00 65.50 137 ASP A N 1
ATOM 1085 C CA . ASP A 1 137 ? -10.688 -15.640 21.127 1.00 65.50 137 ASP A CA 1
ATOM 1086 C C . ASP A 1 137 ? -9.998 -16.485 22.210 1.00 65.50 137 ASP A C 1
ATOM 1088 O O . ASP A 1 137 ? -8.964 -17.105 21.965 1.00 65.50 137 ASP A O 1
ATOM 1092 N N . GLN A 1 138 ? -10.535 -16.471 23.431 1.00 52.03 138 GLN A N 1
ATOM 1093 C CA . GLN A 1 138 ? -9.958 -17.192 24.570 1.00 52.03 138 GLN A CA 1
ATOM 1094 C C . GLN A 1 138 ? -10.289 -18.697 24.560 1.00 52.03 138 GLN A C 1
ATOM 1096 O O . GLN A 1 138 ? -9.770 -19.424 25.401 1.00 52.03 138 GLN A O 1
ATOM 1101 N N . GLN A 1 139 ? -11.142 -19.187 23.648 1.00 44.81 139 GLN A N 1
ATOM 1102 C CA . GLN A 1 139 ? -11.727 -20.534 23.762 1.00 44.81 139 GLN A CA 1
ATOM 1103 C C . GLN A 1 139 ? -11.299 -21.574 22.721 1.00 44.81 139 GLN A C 1
ATOM 1105 O O . GLN A 1 139 ? -11.637 -22.745 22.884 1.00 44.81 139 GLN A O 1
ATOM 1110 N N . THR A 1 140 ? -10.562 -21.220 21.673 1.00 41.84 140 THR A N 1
ATOM 1111 C CA . THR A 1 140 ? -10.214 -22.179 20.616 1.00 41.84 140 THR A CA 1
ATOM 1112 C C . THR A 1 140 ? -8.721 -22.500 20.650 1.00 41.84 140 THR A C 1
ATOM 1114 O O . THR A 1 140 ? -7.879 -21.730 20.209 1.00 41.84 140 THR A O 1
ATOM 1117 N N . GLY A 1 141 ? -8.372 -23.684 21.168 1.00 39.00 141 GLY A N 1
ATOM 1118 C CA . GLY A 1 141 ? -7.018 -24.267 21.140 1.00 39.00 141 GLY A CA 1
ATOM 1119 C C . GLY A 1 141 ? -6.496 -24.626 19.734 1.00 39.00 141 GLY A C 1
ATOM 1120 O O . GLY A 1 141 ? -5.704 -25.551 19.587 1.00 39.00 141 GLY A O 1
ATOM 1121 N N . ARG A 1 142 ? -6.956 -23.922 18.696 1.00 37.97 142 ARG A N 1
ATOM 1122 C CA . ARG A 1 142 ? -6.432 -23.910 17.328 1.00 37.97 142 ARG A CA 1
ATOM 1123 C C . ARG A 1 142 ? -6.108 -22.454 17.038 1.00 37.97 142 ARG A C 1
ATOM 1125 O O . ARG A 1 142 ? -7.028 -21.655 17.111 1.00 37.97 142 ARG A O 1
ATOM 1132 N N . GLU A 1 143 ? -4.826 -22.150 16.822 1.00 41.34 143 GLU A N 1
ATOM 1133 C CA . GLU A 1 143 ? -4.258 -20.823 16.521 1.00 41.34 143 GLU A CA 1
ATOM 1134 C C . GLU A 1 143 ? -5.215 -19.649 16.764 1.00 41.34 143 GLU A C 1
ATOM 1136 O O . GLU A 1 143 ? -6.031 -19.328 15.907 1.00 41.34 143 GLU A O 1
ATOM 1141 N N . ALA A 1 144 ? -5.108 -19.033 17.948 1.00 43.97 144 ALA A N 1
ATOM 1142 C CA . ALA A 1 144 ? -5.879 -17.870 18.377 1.00 43.97 144 ALA A CA 1
ATOM 1143 C C . ALA A 1 144 ? -6.126 -16.884 17.221 1.00 43.97 144 ALA A C 1
ATOM 1145 O O . ALA A 1 144 ? -5.258 -16.070 16.892 1.00 43.97 144 ALA A O 1
ATOM 1146 N N . GLY A 1 145 ? -7.310 -16.962 16.606 1.00 55.69 145 GLY A N 1
ATOM 1147 C CA . GLY A 1 145 ? -7.706 -16.052 15.544 1.00 55.69 145 GLY A CA 1
ATOM 1148 C C . GLY A 1 145 ? -7.736 -14.647 16.124 1.00 55.69 145 GLY A C 1
ATOM 1149 O O . GLY A 1 145 ? -8.582 -14.325 16.958 1.00 55.69 145 GLY A O 1
ATOM 1150 N N . THR A 1 146 ? -6.763 -13.815 15.756 1.00 65.88 146 THR A N 1
ATOM 1151 C CA . THR A 1 146 ? -6.808 -12.389 16.081 1.00 65.88 146 THR A CA 1
ATOM 1152 C C . THR A 1 146 ? -8.059 -11.808 15.443 1.00 65.88 146 THR A C 1
ATOM 1154 O O . THR A 1 146 ? -8.313 -12.109 14.278 1.00 65.88 146 THR A O 1
ATOM 1157 N N . ALA A 1 147 ? -8.806 -10.977 16.168 1.00 86.62 147 ALA A N 1
ATOM 1158 C CA . ALA A 1 147 ? -10.019 -10.321 15.687 1.00 86.62 147 ALA A CA 1
ATOM 1159 C C . ALA A 1 147 ? -9.703 -9.231 14.640 1.00 86.62 147 ALA A C 1
ATOM 1161 O O . ALA A 1 147 ? -9.856 -8.030 14.861 1.00 86.62 147 ALA A O 1
ATOM 1162 N N . VAL A 1 148 ? -9.177 -9.671 13.500 1.00 93.69 148 VAL A N 1
ATOM 1163 C CA . VAL A 1 148 ? -8.825 -8.886 12.320 1.00 93.69 148 VAL A CA 1
ATOM 1164 C C . VAL A 1 148 ? -9.291 -9.653 11.089 1.00 93.69 148 VAL A C 1
ATOM 1166 O O . VAL A 1 148 ? -9.228 -10.882 11.062 1.00 93.69 148 VAL A O 1
ATOM 1169 N N . PHE A 1 149 ? -9.764 -8.941 10.072 1.00 94.25 149 PHE A N 1
ATOM 1170 C CA . PHE A 1 149 ? -10.181 -9.562 8.819 1.00 94.25 149 PHE A CA 1
ATOM 1171 C C . PHE A 1 149 ? -9.736 -8.719 7.613 1.00 94.25 149 PHE A C 1
ATOM 1173 O O . PHE A 1 149 ? -10.043 -7.522 7.580 1.00 94.25 149 PHE A O 1
ATOM 1180 N N . PRO A 1 150 ? -9.031 -9.315 6.628 1.00 95.19 150 PRO A N 1
ATOM 1181 C CA . PRO A 1 150 ? -8.555 -10.705 6.597 1.00 95.19 150 PRO A CA 1
ATOM 1182 C C . PRO A 1 150 ? -7.568 -11.019 7.724 1.00 95.19 150 PRO A C 1
ATOM 1184 O O . PRO A 1 150 ? -6.993 -10.111 8.332 1.00 95.19 150 PRO A O 1
ATOM 1187 N N . ASP A 1 151 ? -7.373 -12.304 8.012 1.00 92.69 151 ASP A N 1
ATOM 1188 C CA . ASP A 1 151 ? -6.358 -12.717 8.973 1.00 92.69 151 ASP A CA 1
ATOM 1189 C C . ASP A 1 151 ? -4.953 -12.302 8.494 1.00 92.69 151 ASP A C 1
ATOM 1191 O O . ASP A 1 151 ? -4.717 -11.977 7.323 1.00 92.69 151 ASP A O 1
ATOM 1195 N N . LYS A 1 152 ? -3.997 -12.289 9.424 1.00 92.50 152 LYS A N 1
ATOM 1196 C CA . LYS A 1 152 ? -2.650 -11.789 9.138 1.00 92.50 152 LYS A CA 1
ATOM 1197 C C . LYS A 1 152 ? -1.913 -12.644 8.110 1.00 92.50 152 LYS A C 1
ATOM 1199 O O . LYS A 1 152 ? -1.175 -12.077 7.315 1.00 92.50 152 LYS A O 1
ATOM 1204 N N . ALA A 1 153 ? -2.100 -13.964 8.096 1.00 93.44 153 ALA A N 1
ATOM 1205 C CA . ALA A 1 153 ? -1.410 -14.837 7.149 1.00 93.44 153 ALA A CA 1
ATOM 1206 C C . ALA A 1 153 ? -1.919 -14.592 5.724 1.00 93.44 153 ALA A C 1
ATOM 1208 O O . ALA A 1 153 ? -1.117 -14.370 4.815 1.00 93.44 153 ALA A O 1
ATOM 1209 N N . THR A 1 154 ? -3.240 -14.505 5.558 1.00 95.62 154 THR A N 1
ATOM 1210 C CA . THR A 1 154 ? -3.877 -14.108 4.297 1.00 95.62 154 THR A CA 1
ATOM 1211 C C . THR A 1 154 ? -3.394 -12.731 3.850 1.00 95.62 154 THR A C 1
ATOM 1213 O O . THR A 1 154 ? -2.973 -12.555 2.708 1.00 95.62 154 THR A O 1
ATOM 1216 N N . SER A 1 155 ? -3.362 -11.748 4.755 1.00 96.00 155 SER A N 1
ATOM 1217 C CA . SER A 1 155 ? -2.855 -10.412 4.436 1.00 96.00 155 SER A CA 1
ATOM 1218 C C . SER A 1 155 ? -1.383 -10.422 4.002 1.00 96.00 155 SER A C 1
ATOM 1220 O O . SER A 1 155 ? -1.040 -9.733 3.042 1.00 96.00 155 SER A O 1
ATOM 1222 N N . THR A 1 156 ? -0.521 -11.210 4.649 1.00 95.88 156 THR A N 1
ATOM 1223 C CA . THR A 1 156 ? 0.884 -11.379 4.244 1.00 95.88 156 THR A CA 1
ATOM 1224 C C . THR A 1 156 ? 0.987 -12.017 2.858 1.00 95.88 156 THR A C 1
ATOM 1226 O O . THR A 1 156 ? 1.723 -11.521 2.006 1.00 95.88 156 THR A O 1
ATOM 1229 N N . ALA A 1 157 ? 0.218 -13.074 2.585 1.00 97.50 157 ALA A N 1
ATOM 1230 C CA . ALA A 1 157 ? 0.225 -13.753 1.290 1.00 97.50 157 ALA A CA 1
ATOM 1231 C C . ALA A 1 157 ? -0.214 -12.824 0.147 1.00 97.50 157 ALA A C 1
ATOM 1233 O O . ALA A 1 157 ? 0.405 -12.809 -0.919 1.00 97.50 157 ALA A O 1
ATOM 1234 N N . LEU A 1 158 ? -1.225 -11.981 0.384 1.00 97.81 158 LEU A N 1
ATOM 1235 C CA . LEU A 1 158 ? -1.697 -10.999 -0.595 1.00 97.81 158 LEU A CA 1
ATOM 1236 C C . LEU A 1 158 ? -0.610 -9.999 -1.005 1.00 97.81 158 LEU A C 1
ATOM 1238 O O . LEU A 1 158 ? -0.637 -9.520 -2.139 1.00 97.81 158 LEU A O 1
ATOM 1242 N N . THR A 1 159 ? 0.380 -9.729 -0.146 1.00 97.38 159 THR A N 1
ATOM 1243 C CA . THR A 1 159 ? 1.482 -8.818 -0.491 1.00 97.38 159 THR A CA 1
ATOM 1244 C C . THR A 1 159 ? 2.309 -9.314 -1.673 1.00 97.38 159 THR A C 1
ATOM 1246 O O . THR A 1 159 ? 2.773 -8.488 -2.459 1.00 97.38 159 THR A O 1
ATOM 1249 N N . LEU A 1 160 ? 2.423 -10.637 -1.869 1.00 97.88 160 LEU A N 1
ATOM 1250 C CA . LEU A 1 160 ? 3.182 -11.246 -2.969 1.00 97.88 160 LEU A CA 1
ATOM 1251 C C . LEU A 1 160 ? 2.632 -10.863 -4.346 1.00 97.88 160 LEU A C 1
ATOM 1253 O O . LEU A 1 160 ? 3.370 -10.880 -5.330 1.00 97.88 160 LEU A O 1
ATOM 1257 N N . ARG A 1 161 ? 1.364 -10.439 -4.428 1.00 97.94 161 ARG A N 1
ATOM 1258 C CA . ARG A 1 161 ? 0.773 -9.913 -5.667 1.00 97.94 161 ARG A CA 1
ATOM 1259 C C . ARG A 1 161 ? 1.499 -8.666 -6.178 1.00 97.94 161 ARG A C 1
ATOM 1261 O O . ARG A 1 161 ? 1.453 -8.406 -7.376 1.00 97.94 161 ARG A O 1
ATOM 1268 N N . ASN A 1 162 ? 2.235 -7.950 -5.324 1.00 98.00 162 ASN A N 1
ATOM 1269 C CA . ASN A 1 162 ? 3.103 -6.853 -5.752 1.00 98.00 162 ASN A CA 1
ATOM 1270 C C . ASN A 1 162 ? 4.232 -7.313 -6.696 1.00 98.00 162 ASN A C 1
ATOM 1272 O O . ASN A 1 162 ? 4.737 -6.507 -7.467 1.00 98.00 162 ASN A O 1
ATOM 1276 N N . LEU A 1 163 ? 4.603 -8.597 -6.732 1.00 97.44 163 LEU A N 1
ATOM 1277 C CA . LEU A 1 163 ? 5.543 -9.105 -7.744 1.00 97.44 163 LEU A CA 1
ATOM 1278 C C . LEU A 1 163 ? 4.942 -9.087 -9.161 1.00 97.44 163 LEU A C 1
ATOM 1280 O O . LEU A 1 163 ? 5.668 -8.988 -10.145 1.00 97.44 163 LEU A O 1
ATOM 1284 N N . ALA A 1 164 ? 3.612 -9.123 -9.270 1.00 97.25 164 ALA A N 1
ATOM 1285 C CA . ALA A 1 164 ? 2.874 -9.010 -10.525 1.00 97.25 164 ALA A CA 1
ATOM 1286 C C . ALA A 1 164 ? 2.408 -7.566 -10.811 1.00 97.25 164 ALA A C 1
ATOM 1288 O O . ALA A 1 164 ? 1.465 -7.361 -11.577 1.00 97.25 164 ALA A O 1
ATOM 1289 N N . PHE A 1 165 ? 3.045 -6.552 -10.208 1.00 98.00 165 PHE A N 1
ATOM 1290 C CA . PHE A 1 165 ? 2.597 -5.155 -10.270 1.00 98.00 165 PHE A CA 1
ATOM 1291 C C . PHE A 1 165 ? 2.392 -4.641 -11.698 1.00 98.00 165 PHE A C 1
ATOM 1293 O O . PHE A 1 165 ? 1.378 -3.998 -11.966 1.00 98.00 165 PHE A O 1
ATOM 1300 N N . ALA A 1 166 ? 3.310 -4.952 -12.621 1.00 96.75 166 ALA A N 1
ATOM 1301 C CA . ALA A 1 166 ? 3.200 -4.551 -14.024 1.00 96.75 166 ALA A CA 1
ATOM 1302 C C . ALA A 1 166 ? 1.915 -5.082 -14.688 1.00 96.75 166 ALA A C 1
ATOM 1304 O O . ALA A 1 166 ? 1.238 -4.348 -15.405 1.00 96.75 166 ALA A O 1
ATOM 1305 N N . ALA A 1 167 ? 1.553 -6.336 -14.399 1.00 96.81 167 ALA A N 1
ATOM 1306 C CA . ALA A 1 167 ? 0.361 -6.981 -14.943 1.00 96.81 167 ALA A CA 1
ATOM 1307 C C . ALA A 1 167 ? -0.932 -6.446 -14.306 1.00 96.81 167 ALA A C 1
ATOM 1309 O O . ALA A 1 167 ? -1.926 -6.248 -14.998 1.00 96.81 167 ALA A O 1
ATOM 1310 N N . ILE A 1 168 ? -0.915 -6.166 -12.998 1.00 97.19 168 ILE A N 1
ATOM 1311 C CA . ILE A 1 168 ? -2.070 -5.611 -12.271 1.00 97.19 168 ILE A CA 1
ATOM 1312 C C . ILE A 1 168 ? -2.314 -4.141 -12.656 1.00 97.19 168 ILE A C 1
ATOM 1314 O O . ILE A 1 168 ? -3.456 -3.674 -12.688 1.00 97.19 168 ILE A O 1
ATOM 1318 N N . ASN A 1 169 ? -1.251 -3.398 -12.984 1.00 97.94 169 ASN A N 1
ATOM 1319 C CA . ASN A 1 169 ? -1.297 -1.963 -13.257 1.00 97.94 169 ASN A CA 1
ATOM 1320 C C . ASN A 1 169 ? -0.841 -1.614 -14.689 1.00 97.94 169 ASN A C 1
ATOM 1322 O O . ASN A 1 169 ? 0.125 -0.865 -14.857 1.00 97.94 169 ASN A O 1
ATOM 1326 N N . PRO A 1 170 ? -1.575 -2.035 -15.741 1.00 97.44 170 PRO A N 1
ATOM 1327 C CA . PRO A 1 170 ? -1.149 -1.846 -17.132 1.00 97.44 170 PRO A CA 1
ATOM 1328 C C . PRO A 1 170 ? -1.035 -0.370 -17.538 1.00 97.44 170 PRO A C 1
ATOM 1330 O O . PRO A 1 170 ? -0.178 -0.006 -18.334 1.00 97.44 170 PRO A O 1
ATOM 1333 N N . ARG A 1 171 ? -1.856 0.517 -16.956 1.00 98.00 171 ARG A N 1
ATOM 1334 C CA . ARG A 1 171 ? -1.760 1.970 -17.202 1.00 98.00 171 ARG A CA 1
ATOM 1335 C C . ARG A 1 171 ? -0.469 2.565 -16.640 1.00 98.00 171 ARG A C 1
ATOM 1337 O O . ARG A 1 171 ? 0.135 3.416 -17.280 1.00 98.00 171 ARG A O 1
ATOM 1344 N N . PHE A 1 172 ? -0.042 2.102 -15.465 1.00 97.38 172 PHE A N 1
ATOM 1345 C CA . PHE A 1 172 ? 1.231 2.518 -14.882 1.00 97.38 172 PHE A CA 1
ATOM 1346 C C . PHE A 1 172 ? 2.401 1.956 -15.696 1.00 97.38 172 PHE A C 1
ATOM 1348 O O . PHE A 1 172 ? 3.334 2.689 -16.003 1.00 97.38 172 PHE A O 1
ATOM 1355 N N . ALA A 1 173 ? 2.313 0.694 -16.126 1.00 98.19 173 ALA A N 1
ATOM 1356 C CA . ALA A 1 173 ? 3.291 0.087 -17.025 1.00 98.19 173 ALA A CA 1
ATOM 1357 C C . ALA A 1 173 ? 3.440 0.861 -18.343 1.00 98.19 173 ALA A C 1
ATOM 1359 O O . ALA A 1 173 ? 4.558 1.158 -18.757 1.00 98.19 173 ALA A O 1
ATOM 1360 N N . LEU A 1 174 ? 2.325 1.273 -18.954 1.00 98.38 174 LEU A N 1
ATOM 1361 C CA . LEU A 1 174 ? 2.332 2.096 -20.162 1.00 98.38 174 LEU A CA 1
ATOM 1362 C C . LEU A 1 174 ? 2.931 3.488 -19.918 1.00 98.38 174 LEU A C 1
ATOM 1364 O O . LEU A 1 174 ? 3.705 3.969 -20.741 1.00 98.38 174 LEU A O 1
ATOM 1368 N N . PHE A 1 175 ? 2.612 4.125 -18.787 1.00 97.94 175 PHE A N 1
ATOM 1369 C CA . PHE A 1 175 ? 3.220 5.400 -18.402 1.00 97.94 175 PHE A CA 1
ATOM 1370 C C . PHE A 1 175 ? 4.745 5.280 -18.270 1.00 97.94 175 PHE A C 1
ATOM 1372 O O . PHE A 1 175 ? 5.479 6.080 -18.847 1.00 97.94 175 PHE A O 1
ATOM 1379 N N . VAL A 1 176 ? 5.228 4.246 -17.576 1.00 98.19 176 VAL A N 1
ATOM 1380 C CA . VAL A 1 176 ? 6.666 3.987 -17.415 1.00 98.19 176 VAL A CA 1
ATOM 1381 C C . VAL A 1 176 ? 7.327 3.639 -18.751 1.00 98.19 176 VAL A C 1
ATOM 1383 O O . VAL A 1 176 ? 8.438 4.098 -19.010 1.00 98.19 176 VAL A O 1
ATOM 1386 N N . ALA A 1 177 ? 6.643 2.895 -19.626 1.00 98.50 177 ALA A N 1
ATOM 1387 C CA . ALA A 1 177 ? 7.114 2.640 -20.984 1.00 98.50 177 ALA A CA 1
ATOM 1388 C C . ALA A 1 177 ? 7.280 3.949 -21.764 1.00 98.50 177 ALA A C 1
ATOM 1390 O O . ALA A 1 177 ? 8.340 4.186 -22.331 1.00 98.50 177 ALA A O 1
ATOM 1391 N N . GLY A 1 178 ? 6.273 4.827 -21.741 1.00 98.44 178 GLY A N 1
ATOM 1392 C CA . GLY A 1 178 ? 6.321 6.134 -22.398 1.00 98.44 178 GLY A CA 1
ATOM 1393 C C . GLY A 1 178 ? 7.446 7.022 -21.867 1.00 98.44 178 GLY A C 1
ATOM 1394 O O . GLY A 1 178 ? 8.186 7.608 -22.657 1.00 98.44 178 GLY A O 1
ATOM 1395 N N . LEU A 1 179 ? 7.637 7.062 -20.544 1.00 97.12 179 LEU A N 1
ATOM 1396 C CA . LEU A 1 179 ? 8.752 7.779 -19.925 1.00 97.12 179 LEU A CA 1
ATOM 1397 C C . LEU A 1 179 ? 10.105 7.220 -20.387 1.00 97.12 179 LEU A C 1
ATOM 1399 O O . LEU A 1 179 ? 10.989 7.990 -20.745 1.00 97.12 179 LEU A O 1
ATOM 1403 N N . ALA A 1 180 ? 10.256 5.896 -20.449 1.00 97.88 180 ALA A N 1
ATOM 1404 C CA . ALA A 1 180 ? 11.483 5.255 -20.914 1.00 97.88 180 ALA A CA 1
ATOM 1405 C C . ALA A 1 180 ? 11.733 5.455 -22.421 1.00 97.88 180 ALA A C 1
ATOM 1407 O O . ALA A 1 180 ? 12.877 5.688 -22.807 1.00 97.88 180 ALA A O 1
ATOM 1408 N N . ILE A 1 181 ? 10.691 5.429 -23.265 1.00 98.38 181 ILE A N 1
ATOM 1409 C CA . ILE A 1 181 ? 10.782 5.804 -24.689 1.00 98.38 181 ILE A CA 1
ATOM 1410 C C . ILE A 1 181 ? 11.290 7.238 -24.800 1.00 98.38 181 ILE A C 1
ATOM 1412 O O . ILE A 1 181 ? 12.247 7.492 -25.524 1.00 98.38 181 ILE A O 1
ATOM 1416 N N . PHE A 1 182 ? 10.689 8.166 -24.054 1.00 97.19 182 PHE A N 1
ATOM 1417 C CA . PHE A 1 182 ? 11.097 9.565 -24.050 1.00 97.19 182 PHE A CA 1
ATOM 1418 C C . PHE A 1 182 ? 12.551 9.736 -23.586 1.00 97.19 182 PHE A C 1
ATOM 1420 O O . PHE A 1 182 ? 13.323 10.437 -24.236 1.00 97.19 182 PHE A O 1
ATOM 1427 N N . SER A 1 183 ? 12.969 9.048 -22.520 1.00 95.31 183 SER A N 1
ATOM 1428 C CA . SER A 1 183 ? 14.356 9.071 -22.042 1.00 95.31 183 SER A CA 1
ATOM 1429 C C . SER A 1 183 ? 15.346 8.490 -23.056 1.00 95.31 183 SER A C 1
ATOM 1431 O O . SER A 1 183 ? 16.392 9.090 -23.293 1.00 95.31 183 SER A O 1
ATOM 1433 N N . ALA A 1 184 ? 15.029 7.353 -23.683 1.00 95.38 184 ALA A N 1
ATOM 1434 C CA . ALA A 1 184 ? 15.872 6.751 -24.716 1.00 95.38 184 ALA A CA 1
ATOM 1435 C C . ALA A 1 184 ? 15.940 7.632 -25.973 1.00 95.38 184 ALA A C 1
ATOM 1437 O O . ALA A 1 184 ? 17.005 7.787 -26.564 1.00 95.38 184 ALA A O 1
ATOM 1438 N N . TRP A 1 185 ? 14.830 8.272 -26.340 1.00 95.75 185 TRP A N 1
ATOM 1439 C CA . TRP A 1 185 ? 14.780 9.240 -27.430 1.00 95.75 185 TRP A CA 1
ATOM 1440 C C . TRP A 1 185 ? 15.633 10.485 -27.142 1.00 95.75 185 TRP A C 1
ATOM 1442 O O . TRP A 1 185 ? 16.378 10.917 -28.018 1.00 95.75 185 TRP A O 1
ATOM 1452 N N . LEU A 1 186 ? 15.613 11.017 -25.914 1.00 93.69 186 LEU A N 1
ATOM 1453 C CA . LEU A 1 186 ? 16.505 12.110 -25.508 1.00 93.69 186 LEU A CA 1
ATOM 1454 C C . LEU A 1 186 ? 17.983 11.710 -25.574 1.00 93.69 186 LEU A C 1
ATOM 1456 O O . LEU A 1 186 ? 18.812 12.513 -25.997 1.00 93.69 186 LEU A O 1
ATOM 1460 N N . LEU A 1 187 ? 18.319 10.478 -25.178 1.00 92.94 187 LEU A N 1
ATOM 1461 C CA . LEU A 1 187 ? 19.681 9.955 -25.307 1.00 92.94 187 LEU A CA 1
ATOM 1462 C C . LEU A 1 187 ? 20.113 9.834 -26.770 1.00 92.94 187 LEU A C 1
ATOM 1464 O O . LEU A 1 187 ? 21.240 10.201 -27.088 1.00 92.94 187 LEU A O 1
ATOM 1468 N N . HIS A 1 188 ? 19.224 9.378 -27.654 1.00 93.44 188 HIS A N 1
ATOM 1469 C CA . HIS A 1 188 ? 19.482 9.339 -29.093 1.00 93.44 188 HIS A CA 1
ATOM 1470 C C . HIS A 1 188 ? 19.689 10.743 -29.659 1.00 93.44 188 HIS A C 1
ATOM 1472 O O . HIS A 1 188 ? 20.679 11.003 -30.330 1.00 93.44 188 HIS A O 1
ATOM 1478 N N . PHE A 1 189 ? 18.815 11.691 -29.326 1.00 91.38 189 PHE A N 1
ATOM 1479 C CA . PHE A 1 189 ? 18.986 13.070 -29.772 1.00 91.38 189 PHE A CA 1
ATOM 1480 C C . PHE A 1 189 ? 20.309 13.675 -29.275 1.00 91.38 189 PHE A C 1
ATOM 1482 O O . PHE A 1 189 ? 21.013 14.340 -30.030 1.00 91.38 189 PHE A O 1
ATOM 1489 N N . GLY A 1 190 ? 20.687 13.401 -28.023 1.00 90.62 190 GLY A N 1
ATOM 1490 C CA . GLY A 1 190 ? 21.976 13.822 -27.481 1.00 90.62 190 GLY A CA 1
ATOM 1491 C C . GLY A 1 190 ? 23.170 13.163 -28.175 1.00 90.62 190 GLY A C 1
ATOM 1492 O O . GLY A 1 190 ? 24.195 13.815 -28.352 1.00 90.62 190 GLY A O 1
ATOM 1493 N N . SER A 1 191 ? 23.052 11.902 -28.602 1.00 90.94 191 SER A N 1
ATOM 1494 C CA . SER A 1 191 ? 24.119 11.212 -29.337 1.00 90.94 191 SER A CA 1
ATOM 1495 C C . SER A 1 191 ? 24.381 11.856 -30.695 1.00 90.94 191 SER A C 1
ATOM 1497 O O . SER A 1 191 ? 25.539 11.990 -31.082 1.00 90.94 191 SER A O 1
ATOM 1499 N N . LEU A 1 192 ? 23.340 12.358 -31.365 1.00 90.81 192 LEU A N 1
ATOM 1500 C CA . LEU A 1 192 ? 23.486 13.069 -32.638 1.00 90.81 192 LEU A CA 1
ATOM 1501 C C . LEU A 1 192 ? 24.293 14.371 -32.504 1.00 90.81 192 LEU A C 1
ATOM 1503 O O . LEU A 1 192 ? 25.015 14.730 -33.429 1.00 90.81 192 LEU A O 1
ATOM 1507 N N . VAL A 1 193 ? 24.238 15.048 -31.348 1.00 87.75 193 VAL A N 1
ATOM 1508 C CA . VAL A 1 193 ? 25.091 16.223 -31.054 1.00 87.75 193 VAL A CA 1
ATOM 1509 C C . VAL A 1 193 ? 26.576 15.843 -31.005 1.00 87.75 193 VAL A C 1
ATOM 1511 O O . VAL A 1 193 ? 27.440 16.675 -31.262 1.00 87.75 193 VAL A O 1
ATOM 1514 N N . LEU A 1 194 ? 26.873 14.583 -30.687 1.00 84.50 194 LEU A N 1
ATOM 1515 C CA . LEU A 1 194 ? 28.218 14.013 -30.660 1.00 84.50 194 LEU A CA 1
ATOM 1516 C C . LEU A 1 194 ? 28.578 13.270 -31.956 1.00 84.50 194 LEU A C 1
ATOM 1518 O O . LEU A 1 194 ? 29.529 12.492 -31.949 1.00 84.50 194 LEU A O 1
ATOM 1522 N N . GLU A 1 195 ? 27.818 13.484 -33.035 1.00 88.81 195 GLU A N 1
ATOM 1523 C CA . GLU A 1 195 ? 28.016 12.839 -34.341 1.00 88.81 195 GLU A CA 1
ATOM 1524 C C . GLU A 1 195 ? 28.031 11.296 -34.257 1.00 88.81 195 GLU A C 1
ATOM 1526 O O . GLU A 1 195 ? 28.764 10.626 -34.980 1.00 88.81 195 GLU A O 1
ATOM 1531 N N . THR A 1 196 ? 27.219 10.722 -33.358 1.00 89.31 196 THR A N 1
ATOM 1532 C CA . THR A 1 196 ? 27.102 9.269 -33.137 1.00 89.31 196 THR A CA 1
ATOM 1533 C C . THR A 1 196 ? 25.648 8.838 -32.896 1.00 89.31 196 THR A C 1
ATOM 1535 O O . THR A 1 196 ? 24.745 9.659 -32.707 1.00 89.31 196 THR A O 1
ATOM 1538 N N . THR A 1 197 ? 25.392 7.532 -32.879 1.00 91.75 197 THR A N 1
ATOM 1539 C CA . THR A 1 197 ? 24.071 6.938 -32.612 1.00 91.75 197 THR A CA 1
ATOM 1540 C C . THR A 1 197 ? 24.077 6.040 -31.370 1.00 91.75 197 THR A C 1
ATOM 1542 O O . THR A 1 197 ? 25.128 5.631 -30.873 1.00 91.75 197 THR A O 1
ATOM 1545 N N . LEU A 1 198 ? 22.900 5.693 -30.834 1.00 89.31 198 LEU A N 1
ATOM 1546 C CA . LEU A 1 198 ? 22.830 4.750 -29.711 1.00 89.31 198 LEU A CA 1
ATOM 1547 C C . LEU A 1 198 ? 23.173 3.333 -30.157 1.00 89.31 198 LEU A C 1
ATOM 1549 O O . LEU A 1 198 ? 23.753 2.571 -29.384 1.00 89.31 198 LEU A O 1
ATO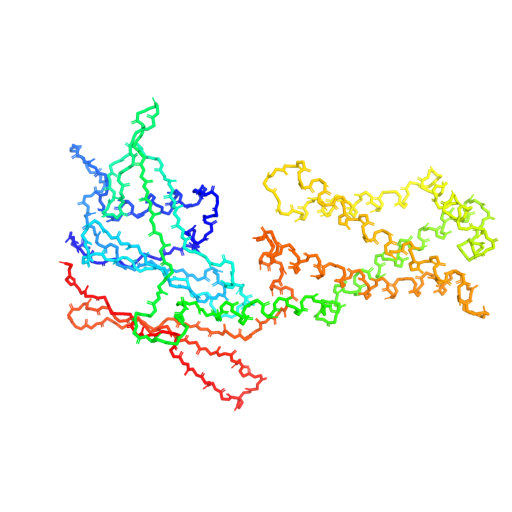M 1553 N N . VAL A 1 199 ? 22.839 2.967 -31.396 1.00 91.50 199 VAL A N 1
ATOM 1554 C CA . VAL A 1 199 ? 23.194 1.651 -31.943 1.00 91.50 199 VAL A CA 1
ATOM 1555 C C . VAL A 1 199 ? 24.709 1.488 -32.046 1.00 91.50 199 VAL A C 1
ATOM 1557 O O . VAL A 1 199 ? 25.213 0.406 -31.752 1.00 91.50 199 VAL A O 1
ATOM 1560 N N . GLU A 1 200 ? 25.454 2.545 -32.372 1.00 90.12 200 GLU A N 1
ATOM 1561 C CA . GLU A 1 200 ? 26.924 2.522 -32.430 1.00 90.12 200 GLU A CA 1
ATOM 1562 C C . GLU A 1 200 ? 27.592 2.170 -31.092 1.00 90.12 200 GLU A C 1
ATOM 1564 O O . GLU A 1 200 ? 28.700 1.629 -31.090 1.00 90.12 200 GLU A O 1
ATOM 1569 N N . LEU A 1 201 ? 26.901 2.336 -29.952 1.00 85.19 201 LEU A N 1
ATOM 1570 C CA . LEU A 1 201 ? 27.385 1.869 -28.644 1.00 85.19 201 LEU A CA 1
ATOM 1571 C C . LEU A 1 201 ? 27.718 0.369 -28.641 1.00 85.19 201 LEU A C 1
ATOM 1573 O O . LEU A 1 201 ? 28.532 -0.076 -27.828 1.00 85.19 201 LEU A O 1
ATOM 1577 N N . ARG A 1 202 ? 27.122 -0.422 -29.546 1.00 90.12 202 ARG A N 1
ATOM 1578 C CA . ARG A 1 202 ? 27.408 -1.855 -29.697 1.00 90.12 202 ARG A CA 1
ATOM 1579 C C . ARG A 1 202 ? 28.843 -2.150 -30.129 1.00 90.12 202 ARG A C 1
ATOM 1581 O O . ARG A 1 202 ? 29.335 -3.235 -29.839 1.00 90.12 202 ARG A O 1
ATOM 1588 N N . ALA A 1 203 ? 29.481 -1.217 -30.838 1.00 89.06 203 ALA A N 1
ATOM 1589 C CA . ALA A 1 203 ? 30.848 -1.362 -31.332 1.00 89.06 203 ALA A CA 1
ATOM 1590 C C . ALA A 1 203 ? 31.890 -1.068 -30.240 1.00 89.06 203 ALA A C 1
ATOM 1592 O O . ALA A 1 203 ? 33.050 -1.456 -30.362 1.00 89.06 203 ALA A O 1
ATOM 1593 N N . LEU A 1 204 ? 31.480 -0.405 -29.154 1.00 90.06 204 LEU A N 1
ATOM 1594 C CA . LEU A 1 204 ? 32.349 -0.064 -28.038 1.00 90.06 204 LEU A CA 1
ATOM 1595 C C . LEU A 1 204 ? 32.403 -1.196 -27.004 1.00 90.06 204 LEU A C 1
ATOM 1597 O O . LEU A 1 204 ? 31.390 -1.806 -26.632 1.00 90.06 204 LEU A O 1
ATOM 1601 N N . ALA A 1 205 ? 33.595 -1.403 -26.438 1.00 92.31 205 ALA A N 1
ATOM 1602 C CA . ALA A 1 205 ? 33.738 -2.147 -25.191 1.00 92.31 205 ALA A CA 1
ATOM 1603 C C . ALA A 1 205 ? 32.854 -1.519 -24.096 1.00 92.31 205 ALA A C 1
ATOM 1605 O O . ALA A 1 205 ? 32.586 -0.316 -24.120 1.00 92.31 205 ALA A O 1
ATOM 1606 N N . LEU A 1 206 ? 32.420 -2.313 -23.110 1.00 88.94 206 LEU A N 1
ATOM 1607 C CA . LEU A 1 206 ? 31.463 -1.864 -22.088 1.00 88.94 206 LEU A CA 1
ATOM 1608 C C . LEU A 1 206 ? 31.887 -0.557 -21.401 1.00 88.94 206 LEU A C 1
ATOM 1610 O O . LEU A 1 206 ? 31.080 0.363 -21.308 1.00 88.94 206 LEU A O 1
ATOM 1614 N N . GLY A 1 207 ? 33.156 -0.443 -20.996 1.00 89.81 207 GLY A N 1
ATOM 1615 C CA . GLY A 1 207 ? 33.684 0.781 -20.385 1.00 89.81 207 GLY A CA 1
ATOM 1616 C C . GLY A 1 207 ? 33.626 1.997 -21.316 1.00 89.81 207 GLY A C 1
ATOM 1617 O O . GLY A 1 207 ? 33.281 3.089 -20.874 1.00 89.81 207 GLY A O 1
ATOM 1618 N N . GLY A 1 208 ? 33.881 1.803 -22.615 1.00 90.75 208 GLY A N 1
ATOM 1619 C CA . GLY A 1 208 ? 33.756 2.857 -23.626 1.00 90.75 208 GLY A CA 1
ATOM 1620 C C . GLY A 1 208 ? 32.308 3.302 -23.827 1.00 90.75 208 GLY A C 1
ATOM 1621 O O . GLY A 1 208 ? 32.034 4.497 -23.869 1.00 90.75 208 GLY A O 1
ATOM 1622 N N . ALA A 1 209 ? 31.370 2.353 -23.865 1.00 88.94 209 ALA A N 1
ATOM 1623 C CA . ALA A 1 209 ? 29.944 2.640 -24.000 1.00 88.94 209 ALA A CA 1
ATOM 1624 C C . ALA A 1 209 ? 29.386 3.395 -22.777 1.00 88.94 209 ALA A C 1
ATOM 1626 O O . ALA A 1 209 ? 28.637 4.358 -22.923 1.00 88.94 209 ALA A O 1
ATOM 1627 N N . VAL A 1 210 ? 29.803 3.008 -21.565 1.00 89.44 210 VAL A N 1
ATOM 1628 C CA . VAL A 1 210 ? 29.486 3.743 -20.328 1.00 89.44 210 VAL A CA 1
ATOM 1629 C C . VAL A 1 210 ? 30.089 5.148 -20.368 1.00 89.44 210 VAL A C 1
ATOM 1631 O O . VAL A 1 210 ? 29.392 6.118 -20.081 1.00 89.44 210 VAL A O 1
ATOM 1634 N N . GLY A 1 211 ? 31.351 5.280 -20.786 1.00 89.75 211 GLY A N 1
ATOM 1635 C CA . GLY A 1 211 ? 32.008 6.576 -20.956 1.00 89.75 211 GLY A CA 1
ATOM 1636 C C . GLY A 1 211 ? 31.278 7.498 -21.938 1.00 89.75 211 GLY A C 1
ATOM 1637 O O . GLY A 1 211 ? 31.142 8.689 -21.665 1.00 89.75 211 GLY A O 1
ATOM 1638 N N . ALA A 1 212 ? 30.753 6.957 -23.042 1.00 88.12 212 ALA A N 1
ATOM 1639 C CA . ALA A 1 212 ? 29.953 7.708 -24.008 1.00 88.12 212 ALA A CA 1
ATOM 1640 C C . ALA A 1 212 ? 28.640 8.230 -23.394 1.00 88.12 212 ALA A C 1
ATOM 1642 O O . ALA A 1 212 ? 28.336 9.414 -23.529 1.00 88.12 212 ALA A O 1
ATOM 1643 N N . LEU A 1 213 ? 27.907 7.401 -22.638 1.00 87.06 213 LEU A N 1
ATOM 1644 C CA . LEU A 1 213 ? 26.694 7.849 -21.937 1.00 87.06 213 LEU A CA 1
ATOM 1645 C C . LEU A 1 213 ? 26.988 8.901 -20.857 1.00 87.06 213 LEU A C 1
ATOM 1647 O O . LEU A 1 213 ? 26.235 9.862 -20.713 1.00 87.06 213 LEU A O 1
ATOM 1651 N N . LEU A 1 214 ? 28.094 8.766 -20.120 1.00 87.31 214 LEU A N 1
ATOM 1652 C CA . LEU A 1 214 ? 28.501 9.775 -19.137 1.00 87.31 214 LEU A CA 1
ATOM 1653 C C . LEU A 1 214 ? 28.837 11.116 -19.803 1.00 87.31 214 LEU A C 1
ATOM 1655 O O . LEU A 1 214 ? 28.495 12.165 -19.264 1.00 87.31 214 LEU A O 1
ATOM 1659 N N . ARG A 1 215 ? 29.451 11.103 -20.993 1.00 86.69 215 ARG A N 1
ATOM 1660 C CA . ARG A 1 215 ? 29.677 12.329 -21.776 1.00 86.69 215 ARG A CA 1
ATOM 1661 C C . ARG A 1 215 ? 28.364 12.978 -22.214 1.00 86.69 215 ARG A C 1
ATOM 1663 O O . ARG A 1 215 ? 28.263 14.200 -22.150 1.00 86.69 215 ARG A O 1
ATOM 1670 N N . LEU A 1 216 ? 27.347 12.192 -22.578 1.00 85.75 216 LEU A N 1
ATOM 1671 C CA . LEU A 1 216 ? 26.021 12.720 -22.929 1.00 85.75 216 LEU A CA 1
ATOM 1672 C C . LEU A 1 216 ? 25.356 13.484 -21.781 1.00 85.75 216 LEU A C 1
ATOM 1674 O O . LEU A 1 216 ? 24.715 14.503 -22.038 1.00 85.75 216 LEU A O 1
ATOM 1678 N N . LEU A 1 217 ? 25.554 13.042 -20.532 1.00 81.56 217 LEU A N 1
ATOM 1679 C CA . LEU A 1 217 ? 25.059 13.747 -19.341 1.00 81.56 217 LEU A CA 1
ATOM 1680 C C . LEU A 1 217 ? 25.708 15.124 -19.139 1.00 81.56 217 LEU A C 1
ATOM 1682 O O . LEU A 1 217 ? 25.104 15.987 -18.509 1.00 81.56 217 LEU A O 1
ATOM 1686 N N . VAL A 1 218 ? 26.931 15.321 -19.640 1.00 80.69 218 VAL A N 1
ATOM 1687 C CA . VAL A 1 218 ? 27.668 16.590 -19.531 1.00 80.69 218 VAL A CA 1
ATOM 1688 C C . VAL A 1 218 ? 27.340 17.517 -20.699 1.00 80.69 218 VAL A C 1
ATOM 1690 O O . VAL A 1 218 ? 27.167 18.716 -20.508 1.00 80.69 218 VAL A O 1
ATOM 1693 N N . VAL A 1 219 ? 27.258 16.965 -21.910 1.00 84.31 219 VAL A N 1
ATOM 1694 C CA . VAL A 1 219 ? 27.079 17.743 -23.144 1.00 84.31 219 VAL A CA 1
ATOM 1695 C C . VAL A 1 219 ? 25.626 18.170 -23.336 1.00 84.31 219 VAL A C 1
ATOM 1697 O O . VAL A 1 219 ? 25.367 19.248 -23.866 1.00 84.31 219 VAL A O 1
ATOM 1700 N N . THR A 1 220 ? 24.671 17.362 -22.870 1.00 86.88 220 THR A N 1
ATOM 1701 C CA . THR A 1 220 ? 23.244 17.694 -22.928 1.00 86.88 220 THR A CA 1
ATOM 1702 C C . THR A 1 220 ? 22.625 17.667 -21.530 1.00 86.88 220 THR A C 1
ATOM 1704 O O . THR A 1 220 ? 22.757 16.669 -20.822 1.00 86.88 220 THR A O 1
ATOM 1707 N N . PRO A 1 221 ? 21.910 18.726 -21.103 1.00 87.88 221 PRO A N 1
ATOM 1708 C CA . PRO A 1 221 ? 21.362 18.781 -19.748 1.00 87.88 221 PRO A CA 1
ATOM 1709 C C . PRO A 1 221 ? 20.144 17.863 -19.563 1.00 87.88 221 PRO A C 1
ATOM 1711 O O . PRO A 1 221 ? 19.788 17.521 -18.439 1.00 87.88 221 PRO A O 1
ATOM 1714 N N . TRP A 1 222 ? 19.482 17.453 -20.648 1.00 89.19 222 TRP A N 1
ATOM 1715 C CA . TRP A 1 222 ? 18.166 16.811 -20.591 1.00 89.19 222 TRP A CA 1
ATOM 1716 C C . TRP A 1 222 ? 18.150 15.450 -19.887 1.00 89.19 222 TRP A C 1
ATOM 1718 O O . TRP A 1 222 ? 17.316 15.276 -18.995 1.00 89.19 222 TRP A O 1
ATOM 1728 N N . PRO A 1 223 ? 19.051 14.493 -20.195 1.00 87.88 223 PRO A N 1
ATOM 1729 C CA . PRO A 1 223 ? 19.027 13.198 -19.520 1.00 87.88 223 PRO A CA 1
ATOM 1730 C C . PRO A 1 223 ? 19.363 13.329 -18.026 1.00 87.88 223 PRO A C 1
ATOM 1732 O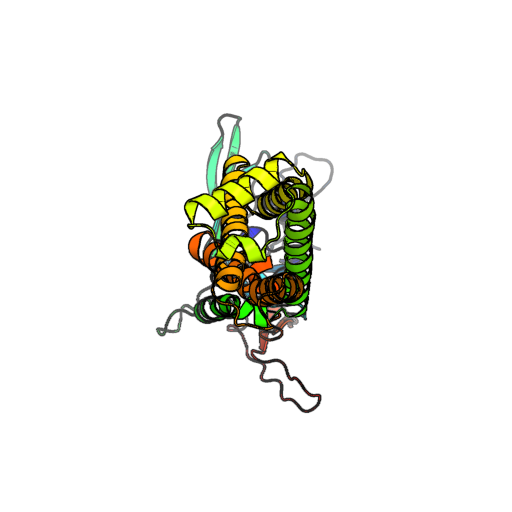 O . PRO A 1 223 ? 18.790 12.617 -17.198 1.00 87.88 223 PRO A O 1
ATOM 1735 N N . LEU A 1 224 ? 20.222 14.292 -17.663 1.00 88.62 224 LEU A N 1
ATOM 1736 C CA . LEU A 1 224 ? 20.510 14.623 -16.269 1.00 88.62 224 LEU A CA 1
ATOM 1737 C C . LEU A 1 224 ? 19.270 15.186 -15.564 1.00 88.62 224 LEU A C 1
ATOM 1739 O O . LEU A 1 224 ? 18.913 14.697 -14.497 1.00 88.62 224 LEU A O 1
ATOM 1743 N N . LEU A 1 225 ? 18.580 16.162 -16.160 1.00 91.50 225 LEU A N 1
ATOM 1744 C CA . LEU A 1 225 ? 17.371 16.758 -15.581 1.00 91.50 225 LEU A CA 1
ATOM 1745 C C . LEU A 1 225 ? 16.250 15.730 -15.385 1.00 91.50 225 LEU A C 1
ATOM 1747 O O . LEU A 1 225 ? 15.612 15.723 -14.335 1.00 91.50 225 LEU A O 1
ATOM 1751 N N . VAL A 1 226 ? 16.041 14.826 -16.348 1.00 91.31 226 VAL A N 1
ATOM 1752 C CA . VAL A 1 226 ? 15.069 13.729 -16.206 1.00 91.31 226 VAL A CA 1
ATOM 1753 C C . VAL A 1 226 ? 15.474 12.789 -15.070 1.00 91.31 226 VAL A C 1
ATOM 1755 O O . VAL A 1 226 ? 14.642 12.449 -14.232 1.00 91.31 226 VAL A O 1
ATOM 1758 N N . THR A 1 227 ? 16.755 12.421 -14.984 1.00 90.44 227 THR A N 1
ATOM 1759 C CA . THR A 1 227 ? 17.273 11.561 -13.907 1.00 90.44 227 THR A CA 1
ATOM 1760 C C . THR A 1 227 ? 17.106 12.213 -12.533 1.00 90.44 227 THR A C 1
ATOM 1762 O O . THR A 1 227 ? 16.661 11.561 -11.589 1.00 90.44 227 THR A O 1
ATOM 1765 N N . LEU A 1 228 ? 17.398 13.513 -12.418 1.00 93.31 228 LEU A N 1
ATOM 1766 C CA . LEU A 1 228 ? 17.196 14.286 -11.192 1.00 93.31 228 LEU A CA 1
ATOM 1767 C C . LEU A 1 228 ? 15.713 14.411 -10.832 1.00 93.31 228 LEU A C 1
ATOM 1769 O O . LEU A 1 228 ? 15.369 14.273 -9.662 1.00 93.31 228 LEU A O 1
ATOM 1773 N N . GLY A 1 229 ? 14.833 14.617 -11.814 1.00 95.00 229 GLY A N 1
ATOM 1774 C CA . GLY A 1 229 ? 13.384 14.658 -11.609 1.00 95.00 229 GLY A CA 1
ATOM 1775 C C . GLY A 1 229 ? 12.830 13.328 -11.094 1.00 95.00 229 GLY A C 1
ATOM 1776 O O . GLY A 1 229 ? 12.075 13.311 -10.123 1.00 95.00 229 GLY A O 1
ATOM 1777 N N . ILE A 1 230 ? 13.267 12.207 -11.679 1.00 93.38 230 ILE A N 1
ATOM 1778 C CA . ILE A 1 230 ? 12.933 10.856 -11.203 1.00 93.38 230 ILE A CA 1
ATOM 1779 C C . ILE A 1 230 ? 13.468 10.646 -9.779 1.00 93.38 230 ILE A C 1
ATOM 1781 O O . ILE A 1 230 ? 12.734 10.188 -8.905 1.00 93.38 230 ILE A O 1
ATOM 1785 N N . GLY A 1 231 ? 14.720 11.034 -9.516 1.00 95.44 231 GLY A N 1
ATOM 1786 C CA . GLY A 1 231 ? 15.317 10.979 -8.182 1.00 95.44 231 GLY A CA 1
ATOM 1787 C C . GLY A 1 231 ? 14.519 11.774 -7.148 1.00 95.44 231 GLY A C 1
ATOM 1788 O O . GLY A 1 231 ? 14.181 11.246 -6.092 1.00 95.44 231 GLY A O 1
ATOM 1789 N N . ALA A 1 232 ? 14.147 13.014 -7.470 1.00 96.25 232 ALA A N 1
ATOM 1790 C CA . ALA A 1 232 ? 13.326 13.861 -6.613 1.00 96.25 232 ALA A CA 1
ATOM 1791 C C . ALA A 1 232 ? 11.946 13.241 -6.346 1.00 96.25 232 ALA A C 1
ATOM 1793 O O . ALA A 1 232 ? 11.495 13.244 -5.201 1.00 96.25 232 ALA A O 1
ATOM 1794 N N . ALA A 1 233 ? 11.309 12.650 -7.364 1.00 95.31 233 ALA A N 1
ATOM 1795 C CA . ALA A 1 233 ? 10.037 11.950 -7.208 1.00 95.31 233 ALA A CA 1
ATOM 1796 C C . ALA A 1 233 ? 10.151 10.758 -6.241 1.00 95.31 233 ALA A C 1
ATOM 1798 O O . ALA A 1 233 ? 9.308 10.612 -5.358 1.00 95.31 233 ALA A O 1
ATOM 1799 N N . PHE A 1 234 ? 11.212 9.950 -6.333 1.00 96.06 234 PHE A N 1
ATOM 1800 C CA . PHE A 1 234 ? 11.426 8.823 -5.417 1.00 96.06 234 PHE A CA 1
ATOM 1801 C C . PHE A 1 234 ? 11.829 9.246 -4.000 1.00 96.06 234 PHE A C 1
ATOM 1803 O O . PHE A 1 234 ? 11.416 8.608 -3.034 1.00 96.06 234 PHE A O 1
ATOM 1810 N N . VAL A 1 235 ? 12.595 10.329 -3.841 1.00 95.50 235 VAL A N 1
ATOM 1811 C CA . VAL A 1 235 ? 12.898 10.910 -2.518 1.00 95.50 235 VAL A CA 1
ATOM 1812 C C . VAL A 1 235 ? 11.639 11.466 -1.861 1.00 95.50 235 VAL A C 1
ATOM 1814 O O . VAL A 1 235 ? 11.434 11.273 -0.662 1.00 95.50 235 VAL A O 1
ATOM 1817 N N . TYR A 1 236 ? 10.778 12.121 -2.642 1.00 94.38 236 TYR A N 1
ATOM 1818 C CA . TYR A 1 236 ? 9.474 12.570 -2.171 1.00 94.38 236 TYR A CA 1
ATOM 1819 C C . TYR A 1 236 ? 8.606 11.382 -1.744 1.00 94.38 236 TYR A C 1
ATOM 1821 O O . TYR A 1 236 ? 8.053 11.406 -0.644 1.00 94.38 236 TYR A O 1
ATOM 1829 N N . PHE A 1 237 ? 8.556 10.339 -2.579 1.00 94.12 237 PHE A N 1
ATOM 1830 C CA . PHE A 1 237 ? 7.775 9.129 -2.346 1.00 94.12 237 PHE A CA 1
ATOM 1831 C C . PHE A 1 237 ? 8.233 8.339 -1.115 1.00 94.12 237 PHE A C 1
ATOM 1833 O O . PHE A 1 237 ? 7.391 7.780 -0.429 1.00 94.12 237 PHE A O 1
ATOM 1840 N N . ALA A 1 238 ? 9.532 8.299 -0.806 1.00 91.44 238 ALA A N 1
ATOM 1841 C CA . ALA A 1 238 ? 10.058 7.523 0.315 1.00 91.44 238 ALA A CA 1
ATOM 1842 C C . ALA A 1 238 ? 9.441 7.944 1.666 1.00 91.44 238 ALA A C 1
ATOM 1844 O O . ALA A 1 238 ? 9.675 9.055 2.160 1.00 91.44 238 ALA A O 1
ATOM 1845 N N . ASP A 1 239 ? 8.717 7.015 2.295 1.00 86.31 239 ASP A N 1
ATOM 1846 C CA . ASP A 1 239 ? 7.997 7.227 3.554 1.00 86.31 239 ASP A CA 1
ATOM 1847 C C . ASP A 1 239 ? 8.912 7.004 4.771 1.00 86.31 239 ASP A C 1
ATOM 1849 O O . ASP A 1 239 ? 8.951 5.937 5.378 1.00 86.31 239 ASP A O 1
ATOM 1853 N N . HIS A 1 240 ? 9.742 8.001 5.088 1.00 85.62 240 HIS A N 1
ATOM 1854 C CA . HIS A 1 240 ? 10.570 8.005 6.299 1.00 85.62 240 HIS A CA 1
ATOM 1855 C C . HIS A 1 240 ? 10.421 9.322 7.064 1.00 85.62 240 HIS A C 1
ATOM 1857 O O . HIS A 1 240 ? 10.441 10.398 6.474 1.00 85.62 240 HIS A O 1
ATOM 1863 N N . LYS A 1 241 ? 10.400 9.258 8.402 1.00 81.62 241 LYS A N 1
ATOM 1864 C CA . LYS A 1 241 ? 10.371 10.458 9.266 1.00 81.62 241 LYS A CA 1
ATOM 1865 C C . LYS A 1 241 ? 11.625 11.332 9.108 1.00 81.62 241 LYS A C 1
ATOM 1867 O O . LYS A 1 241 ? 11.536 12.555 9.074 1.00 81.62 241 LYS A O 1
ATOM 1872 N N . HIS A 1 242 ? 12.806 10.715 9.006 1.00 87.19 242 HIS A N 1
ATOM 1873 C CA . HIS A 1 242 ? 14.078 11.437 8.897 1.00 87.19 242 HIS A CA 1
ATOM 1874 C C . HIS A 1 242 ? 14.435 11.740 7.441 1.00 87.19 242 HIS A C 1
ATOM 1876 O O . HIS A 1 242 ? 14.599 10.825 6.634 1.00 87.19 242 HIS A O 1
ATOM 1882 N N . TRP A 1 243 ? 14.656 13.020 7.137 1.00 90.38 243 TRP A N 1
ATOM 1883 C CA . TRP A 1 243 ? 14.976 13.504 5.790 1.00 90.38 243 TRP A CA 1
ATOM 1884 C C . TRP A 1 243 ? 16.190 12.811 5.148 1.00 90.38 243 TRP A C 1
ATOM 1886 O O . TRP A 1 243 ? 16.155 12.470 3.970 1.00 90.38 243 TRP A O 1
ATOM 1896 N N . THR A 1 244 ? 17.235 12.511 5.923 1.00 92.94 244 THR A N 1
ATOM 1897 C CA . THR A 1 244 ? 18.427 11.804 5.421 1.00 92.94 244 THR A CA 1
ATOM 1898 C C . THR A 1 244 ? 18.107 10.393 4.928 1.00 92.94 244 THR A C 1
ATOM 1900 O O . THR A 1 244 ? 18.589 9.998 3.869 1.00 92.94 244 THR A O 1
ATOM 1903 N N . LYS A 1 245 ? 17.243 9.658 5.643 1.00 91.00 245 LYS A N 1
ATOM 1904 C CA . LYS A 1 245 ? 16.775 8.327 5.226 1.00 91.00 245 LYS A CA 1
ATOM 1905 C C . LYS A 1 245 ? 15.853 8.394 4.010 1.00 91.00 245 LYS A C 1
ATOM 1907 O O . LYS A 1 245 ? 15.899 7.495 3.173 1.0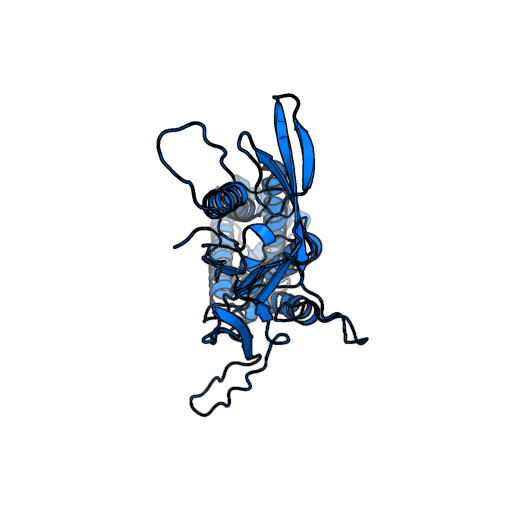0 91.00 245 LYS A O 1
ATOM 1912 N N . ARG A 1 246 ? 15.045 9.456 3.889 1.00 93.19 246 ARG A N 1
ATOM 1913 C CA . ARG A 1 246 ? 14.224 9.699 2.689 1.00 93.19 246 ARG A CA 1
ATOM 1914 C C . ARG A 1 246 ? 15.103 9.891 1.462 1.00 93.19 246 ARG A C 1
ATOM 1916 O O . ARG A 1 246 ? 14.883 9.222 0.458 1.00 93.19 246 ARG A O 1
ATOM 1923 N N . ILE A 1 247 ? 16.128 10.744 1.568 1.00 95.19 247 ILE A N 1
ATOM 1924 C CA . ILE A 1 247 ? 17.092 10.959 0.485 1.00 95.19 247 ILE A CA 1
ATOM 1925 C C . ILE A 1 247 ? 17.786 9.648 0.129 1.00 95.19 247 ILE A C 1
ATOM 1927 O O . ILE A 1 247 ? 17.752 9.252 -1.030 1.00 95.19 247 ILE A O 1
ATOM 1931 N N . SER A 1 248 ? 18.395 8.957 1.098 1.00 94.44 248 SER A N 1
ATOM 1932 C CA . SER A 1 248 ? 19.176 7.754 0.794 1.00 94.44 248 SER A CA 1
ATOM 1933 C C . SER A 1 248 ? 18.320 6.648 0.172 1.00 94.44 248 SER A C 1
ATOM 1935 O O . SER A 1 248 ? 18.727 6.061 -0.826 1.00 94.44 248 SER A O 1
ATOM 1937 N N . THR A 1 249 ? 17.120 6.404 0.706 1.00 93.38 249 THR A N 1
ATOM 1938 C CA . THR A 1 249 ? 16.195 5.383 0.187 1.00 93.38 249 THR A CA 1
ATOM 1939 C C . THR A 1 249 ? 15.664 5.762 -1.190 1.00 93.38 249 THR A C 1
ATOM 1941 O O . THR A 1 249 ? 15.671 4.933 -2.096 1.00 93.38 249 TH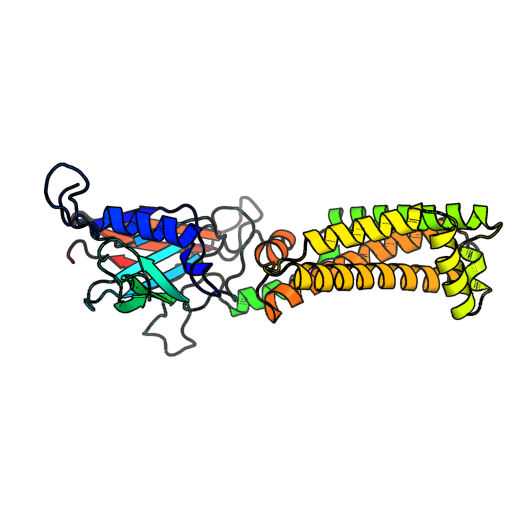R A O 1
ATOM 1944 N N . GLY A 1 250 ? 15.236 7.014 -1.374 1.00 95.12 250 GLY A N 1
ATOM 1945 C CA . GLY A 1 250 ? 14.712 7.492 -2.650 1.00 95.12 250 GLY A CA 1
ATOM 1946 C C . GLY A 1 250 ? 15.767 7.499 -3.754 1.00 95.12 250 GLY A C 1
ATOM 1947 O O . GLY A 1 250 ? 15.501 7.026 -4.856 1.00 95.12 250 GLY A O 1
ATOM 1948 N N . VAL A 1 251 ? 16.989 7.949 -3.451 1.00 95.81 251 VAL A N 1
ATOM 1949 C CA . VAL A 1 251 ? 18.118 7.903 -4.392 1.00 95.81 251 VAL A CA 1
ATOM 1950 C C . VAL A 1 251 ? 18.487 6.460 -4.721 1.00 95.81 251 VAL A C 1
ATOM 1952 O O . VAL A 1 251 ? 18.637 6.140 -5.895 1.00 95.81 251 VAL A O 1
ATOM 1955 N N . ALA A 1 252 ? 18.585 5.570 -3.728 1.00 96.00 252 ALA A N 1
ATOM 1956 C CA . ALA A 1 252 ? 18.871 4.158 -3.978 1.00 96.00 252 ALA A CA 1
ATOM 1957 C C . ALA A 1 252 ? 17.807 3.514 -4.883 1.00 96.00 252 ALA A C 1
ATOM 1959 O O . ALA A 1 252 ? 18.151 2.833 -5.846 1.00 96.00 252 ALA A O 1
ATOM 1960 N N . HIS A 1 253 ? 16.524 3.782 -4.631 1.00 95.62 253 HIS A N 1
ATOM 1961 C CA . HIS A 1 253 ? 15.421 3.289 -5.457 1.00 95.62 253 HIS A CA 1
ATOM 1962 C C . HIS A 1 253 ? 15.500 3.842 -6.893 1.00 95.62 253 HIS A C 1
ATOM 1964 O O . HIS A 1 253 ? 15.440 3.077 -7.857 1.00 95.62 253 HIS A O 1
ATOM 1970 N N . ALA A 1 254 ? 15.732 5.147 -7.057 1.00 96.69 254 ALA A N 1
ATOM 1971 C CA . ALA A 1 254 ? 15.908 5.764 -8.371 1.00 96.69 254 ALA A CA 1
ATOM 1972 C C . ALA A 1 254 ? 17.102 5.170 -9.139 1.00 96.69 254 ALA A C 1
ATOM 1974 O O . ALA A 1 254 ? 16.987 4.888 -10.332 1.00 96.69 254 ALA A O 1
ATOM 1975 N N . LEU A 1 255 ? 18.229 4.921 -8.461 1.00 96.69 255 LEU A N 1
ATOM 1976 C CA . LEU A 1 255 ? 19.413 4.302 -9.062 1.00 96.69 255 LEU A CA 1
ATOM 1977 C C . LEU A 1 255 ? 19.126 2.891 -9.581 1.00 96.69 255 LEU A C 1
ATOM 1979 O O . LEU A 1 255 ? 19.610 2.547 -10.655 1.00 96.69 255 LEU A O 1
ATOM 1983 N N . VAL A 1 256 ? 18.317 2.093 -8.876 1.00 98.06 256 VAL A N 1
ATOM 1984 C CA . VAL A 1 256 ? 17.909 0.760 -9.353 1.00 98.06 256 VAL A CA 1
ATOM 1985 C C . VAL A 1 256 ? 17.111 0.867 -10.657 1.00 98.06 256 VAL A C 1
ATOM 1987 O O . VAL A 1 256 ? 17.378 0.115 -11.592 1.00 98.06 256 VAL A O 1
ATOM 1990 N N . HIS A 1 257 ? 16.193 1.832 -10.769 1.00 97.69 257 HIS A N 1
ATOM 1991 C CA . HIS A 1 257 ? 15.436 2.061 -12.005 1.00 97.69 257 HIS A CA 1
ATOM 1992 C C . HIS A 1 257 ? 16.309 2.545 -13.166 1.00 97.69 257 HIS A C 1
ATOM 1994 O O . HIS A 1 257 ? 16.182 2.048 -14.287 1.00 97.69 257 HIS A O 1
ATOM 2000 N N . VAL A 1 258 ? 17.216 3.491 -12.907 1.00 95.44 258 VAL A N 1
ATOM 2001 C CA . VAL A 1 258 ? 18.162 3.990 -13.916 1.00 95.44 258 VAL A CA 1
ATOM 2002 C C . VAL A 1 258 ? 19.088 2.866 -14.373 1.00 95.44 258 VAL A C 1
ATOM 2004 O O . VAL A 1 258 ? 19.297 2.691 -15.570 1.00 95.44 258 VAL A O 1
ATOM 2007 N N . LEU A 1 259 ? 19.599 2.055 -13.446 1.00 96.31 259 LEU A N 1
ATOM 2008 C CA . LEU A 1 259 ? 20.447 0.914 -13.770 1.00 96.31 259 LEU A CA 1
ATOM 2009 C C . LEU A 1 259 ? 19.692 -0.129 -14.601 1.00 96.31 259 LEU A C 1
ATOM 2011 O O . LEU A 1 259 ? 20.232 -0.602 -15.597 1.00 96.31 259 LEU A O 1
ATOM 2015 N N . ALA A 1 260 ? 18.444 -0.449 -14.250 1.00 98.12 260 ALA A N 1
ATOM 2016 C CA . ALA A 1 260 ? 17.610 -1.356 -15.036 1.00 98.12 260 ALA A CA 1
ATOM 2017 C C . ALA A 1 260 ? 17.398 -0.833 -16.466 1.00 98.12 260 ALA A C 1
ATOM 2019 O O . ALA A 1 260 ? 17.590 -1.580 -17.425 1.00 98.12 260 ALA A O 1
ATOM 2020 N N . PHE A 1 261 ? 17.088 0.458 -16.618 1.00 97.12 261 PHE A N 1
ATOM 2021 C CA . PHE A 1 261 ? 16.975 1.112 -17.922 1.00 97.12 261 PHE A CA 1
ATOM 2022 C C . PHE A 1 261 ? 18.273 0.999 -18.738 1.00 97.12 261 PHE A C 1
ATOM 2024 O O . PHE A 1 261 ? 18.240 0.583 -19.895 1.00 97.12 261 PHE A O 1
ATOM 2031 N N . LEU A 1 262 ? 19.425 1.308 -18.131 1.00 94.69 262 LEU A N 1
ATOM 2032 C CA . LEU A 1 262 ? 20.730 1.239 -18.794 1.00 94.69 262 LEU A CA 1
ATOM 2033 C C . LEU A 1 262 ? 21.103 -0.192 -19.195 1.00 94.69 262 LEU A C 1
ATOM 2035 O O . LEU A 1 262 ? 21.600 -0.406 -20.298 1.00 94.69 262 LEU A O 1
ATOM 2039 N N . ILE A 1 263 ? 20.846 -1.176 -18.328 1.00 96.25 263 ILE A N 1
ATOM 2040 C CA . ILE A 1 263 ? 21.078 -2.594 -18.626 1.00 96.25 263 ILE A CA 1
ATOM 2041 C C . ILE A 1 263 ? 20.230 -3.020 -19.825 1.00 96.25 263 ILE A C 1
ATOM 2043 O O . ILE A 1 263 ? 20.770 -3.598 -20.766 1.00 96.25 263 ILE A O 1
ATOM 2047 N N . ILE A 1 264 ? 18.932 -2.700 -19.827 1.00 97.75 264 ILE A N 1
ATOM 2048 C CA . ILE A 1 264 ? 18.024 -3.026 -20.935 1.00 97.75 264 ILE A CA 1
ATOM 2049 C C . ILE A 1 264 ? 18.518 -2.387 -22.235 1.00 97.75 264 ILE A C 1
ATOM 2051 O O . ILE A 1 264 ? 18.667 -3.088 -23.237 1.00 97.75 264 ILE A O 1
ATOM 2055 N N . LEU A 1 265 ? 18.832 -1.088 -22.208 1.00 95.75 265 LEU A N 1
ATOM 2056 C CA . LEU A 1 265 ? 19.346 -0.357 -23.365 1.00 95.75 265 LEU A CA 1
ATOM 2057 C C . LEU A 1 265 ? 20.624 -1.007 -23.915 1.00 95.75 265 LEU A C 1
ATOM 2059 O O . LEU A 1 265 ? 20.726 -1.256 -25.114 1.00 95.75 265 LEU A O 1
ATOM 2063 N N . PHE A 1 266 ? 21.591 -1.325 -23.050 1.00 94.44 266 PHE A N 1
ATOM 2064 C CA . PHE A 1 266 ? 22.862 -1.921 -23.463 1.00 94.44 266 PHE A CA 1
ATOM 2065 C C . PHE A 1 266 ? 22.727 -3.344 -23.996 1.00 94.44 266 PHE A C 1
ATOM 2067 O O . PHE A 1 266 ? 23.431 -3.704 -24.943 1.00 94.44 266 PHE A O 1
ATOM 2074 N N . VAL A 1 267 ? 21.866 -4.157 -23.384 1.00 95.06 267 VAL A N 1
ATOM 2075 C CA . VAL A 1 267 ? 21.586 -5.518 -23.850 1.00 95.06 267 VAL A CA 1
ATOM 2076 C C . VAL A 1 267 ? 20.932 -5.454 -25.228 1.00 95.06 267 VAL A C 1
ATOM 2078 O O . VAL A 1 267 ? 21.405 -6.108 -26.156 1.00 95.06 267 VAL A O 1
ATOM 2081 N N . LEU A 1 268 ? 19.915 -4.610 -25.411 1.00 95.75 268 LEU A N 1
ATOM 2082 C CA . LEU A 1 268 ? 19.259 -4.447 -26.707 1.00 95.75 268 LEU A CA 1
ATOM 2083 C C . LEU A 1 268 ? 20.214 -3.896 -27.773 1.00 95.75 268 LEU A C 1
ATOM 2085 O O . LEU A 1 268 ? 20.303 -4.471 -28.854 1.00 95.75 268 LEU A O 1
ATOM 2089 N N . ALA A 1 269 ? 20.991 -2.853 -27.469 1.00 93.75 269 ALA A N 1
ATOM 2090 C CA . ALA A 1 269 ? 21.937 -2.272 -28.425 1.00 93.75 269 ALA A CA 1
ATOM 2091 C C . ALA A 1 269 ? 22.942 -3.312 -28.956 1.00 93.75 269 ALA A C 1
ATOM 2093 O O . ALA A 1 269 ? 23.282 -3.308 -30.138 1.00 93.75 269 ALA A O 1
ATOM 2094 N N . ARG A 1 270 ? 23.392 -4.243 -28.101 1.00 92.44 270 ARG A N 1
ATOM 2095 C CA . ARG A 1 270 ? 24.356 -5.291 -28.478 1.00 92.44 270 ARG A CA 1
ATOM 2096 C C . ARG A 1 270 ? 23.733 -6.473 -29.209 1.00 92.44 270 ARG A C 1
ATOM 2098 O O . ARG A 1 270 ? 24.382 -7.038 -30.091 1.00 92.44 270 ARG A O 1
ATOM 2105 N N . HIS A 1 271 ? 22.517 -6.857 -28.832 1.00 93.62 271 HIS A N 1
ATOM 2106 C CA . HIS A 1 271 ? 21.931 -8.137 -29.230 1.00 93.62 271 HIS A CA 1
ATOM 2107 C C . HIS A 1 271 ? 20.773 -8.028 -30.229 1.00 93.62 271 HIS A C 1
ATOM 2109 O O . HIS A 1 271 ? 20.328 -9.062 -30.726 1.00 93.62 271 HIS A O 1
ATOM 2115 N N . LEU A 1 272 ? 20.304 -6.823 -30.577 1.00 94.50 272 LEU A N 1
ATOM 2116 C CA . LEU A 1 272 ? 19.288 -6.674 -31.619 1.00 94.50 272 LEU A CA 1
ATOM 2117 C C . LEU A 1 272 ? 19.817 -7.157 -32.989 1.00 94.50 272 LEU A C 1
ATOM 2119 O O . LEU A 1 272 ? 20.907 -6.750 -33.417 1.00 94.50 272 LEU A O 1
ATOM 2123 N N . PRO A 1 273 ? 19.069 -8.032 -33.689 1.00 92.56 273 PRO A N 1
ATOM 2124 C CA . PRO A 1 273 ? 19.510 -8.615 -34.948 1.00 92.56 273 PRO A CA 1
ATOM 2125 C C . PRO A 1 273 ? 19.218 -7.699 -36.142 1.00 92.56 273 PRO A C 1
ATOM 2127 O O . PRO A 1 273 ? 18.132 -7.132 -36.245 1.00 92.56 273 PRO A O 1
ATOM 2130 N N . GLY A 1 274 ? 20.159 -7.642 -37.092 1.00 86.44 274 GLY A N 1
ATOM 2131 C CA . GLY A 1 274 ? 19.956 -7.153 -38.464 1.00 86.44 274 GLY A CA 1
ATOM 2132 C C . GLY A 1 274 ? 19.060 -5.916 -38.586 1.00 86.44 274 GLY A C 1
ATOM 2133 O O . GLY A 1 274 ? 19.394 -4.851 -38.077 1.00 86.44 274 GLY A O 1
ATOM 2134 N N . ALA A 1 275 ? 17.907 -6.080 -39.242 1.00 88.62 275 ALA A N 1
ATOM 2135 C CA . ALA A 1 275 ? 16.947 -5.009 -39.531 1.00 88.62 275 ALA A CA 1
ATOM 2136 C C . ALA A 1 275 ? 16.341 -4.321 -38.289 1.00 88.62 275 ALA A C 1
ATOM 2138 O O . ALA A 1 275 ? 15.779 -3.234 -38.411 1.00 88.62 275 ALA A O 1
ATOM 2139 N N . LEU A 1 276 ? 16.448 -4.929 -37.102 1.00 91.81 276 LEU A N 1
ATOM 2140 C CA . LEU A 1 276 ? 16.004 -4.337 -35.836 1.00 91.81 276 LEU A CA 1
ATOM 2141 C C . LEU A 1 276 ? 17.105 -3.539 -35.129 1.00 91.81 276 LEU A C 1
ATOM 2143 O O . LEU A 1 276 ? 16.814 -2.840 -34.165 1.00 91.81 276 LEU A O 1
ATOM 2147 N N . ALA A 1 277 ? 18.359 -3.617 -35.580 1.00 92.06 277 ALA A N 1
ATOM 2148 C CA . ALA A 1 277 ? 19.465 -2.844 -35.022 1.00 92.06 277 ALA A CA 1
ATOM 2149 C C . ALA A 1 277 ? 19.454 -1.396 -35.548 1.00 92.06 277 ALA A C 1
ATOM 2151 O O . ALA A 1 277 ? 20.430 -0.924 -36.122 1.00 92.06 277 ALA A O 1
ATOM 2152 N N . THR A 1 278 ? 18.329 -0.704 -35.372 1.00 95.06 278 THR A N 1
ATOM 2153 C CA . THR A 1 278 ? 18.158 0.721 -35.677 1.00 95.06 278 THR A CA 1
ATOM 2154 C C . THR A 1 278 ? 17.821 1.479 -34.398 1.00 95.06 278 THR A C 1
ATOM 2156 O O . THR A 1 278 ? 17.233 0.909 -33.475 1.00 95.06 278 THR A O 1
ATOM 2159 N N . ASP A 1 279 ? 18.160 2.770 -34.324 1.00 94.50 279 ASP A N 1
ATOM 2160 C CA . ASP A 1 279 ? 17.857 3.584 -33.139 1.00 94.50 279 ASP A CA 1
ATOM 2161 C C . ASP A 1 279 ? 16.358 3.626 -32.835 1.00 94.50 279 ASP A C 1
ATOM 2163 O O . ASP A 1 279 ? 15.963 3.575 -31.672 1.00 94.50 279 ASP A O 1
ATOM 2167 N N . PHE A 1 280 ? 15.516 3.644 -33.874 1.00 96.00 280 PHE A N 1
ATOM 2168 C CA . PHE A 1 280 ? 14.063 3.600 -33.725 1.00 96.00 280 PHE A CA 1
ATOM 2169 C C . PHE A 1 280 ? 13.615 2.373 -32.920 1.00 96.00 280 PHE A C 1
ATOM 2171 O O . PHE A 1 280 ? 12.935 2.508 -31.900 1.00 96.00 280 PHE A O 1
ATOM 2178 N N . TRP A 1 281 ? 14.027 1.174 -33.343 1.00 97.00 281 TRP A N 1
ATOM 2179 C CA . TRP A 1 281 ? 13.653 -0.058 -32.652 1.00 97.00 281 TRP A CA 1
ATOM 2180 C C . TRP A 1 281 ? 14.328 -0.178 -31.290 1.00 97.00 281 TRP A C 1
ATOM 2182 O O . TRP A 1 281 ? 13.689 -0.636 -30.345 1.00 97.00 281 TRP A O 1
ATOM 2192 N N . LEU A 1 282 ? 15.570 0.289 -31.149 1.00 96.88 282 LEU A N 1
ATOM 2193 C CA . LEU A 1 282 ? 16.257 0.327 -29.862 1.00 96.88 282 LEU A CA 1
ATOM 2194 C C . LEU A 1 282 ? 15.486 1.173 -28.837 1.00 96.88 282 LEU A C 1
ATOM 2196 O O . LEU A 1 282 ? 15.263 0.711 -27.718 1.00 96.88 282 LEU A O 1
ATOM 2200 N N . VAL A 1 283 ? 15.022 2.365 -29.218 1.00 97.62 283 VAL A N 1
ATOM 2201 C CA . VAL A 1 283 ? 14.216 3.253 -28.363 1.00 97.62 283 VAL A CA 1
ATOM 2202 C C . VAL A 1 283 ? 12.882 2.601 -27.989 1.00 97.62 283 VAL A C 1
ATOM 2204 O O . VAL A 1 283 ? 12.551 2.509 -26.804 1.00 97.62 283 VAL A O 1
ATOM 2207 N N . VAL A 1 284 ? 12.132 2.103 -28.979 1.00 98.06 284 VAL A N 1
ATOM 2208 C CA . VAL A 1 284 ? 10.805 1.501 -28.761 1.00 98.06 284 VAL A CA 1
ATOM 2209 C C . VAL A 1 284 ? 10.893 0.252 -27.882 1.00 98.06 284 VAL A C 1
ATOM 2211 O O . VAL A 1 284 ? 10.134 0.120 -26.920 1.00 98.06 284 VAL A O 1
ATOM 2214 N N . LEU A 1 285 ? 11.833 -0.653 -28.164 1.00 98.00 285 LEU A N 1
ATOM 2215 C CA . LEU A 1 285 ? 11.988 -1.904 -27.419 1.00 98.00 285 LEU A CA 1
ATOM 2216 C C . LEU A 1 285 ? 12.553 -1.672 -26.013 1.00 98.00 285 LEU A C 1
ATOM 2218 O O . LEU A 1 285 ? 12.107 -2.331 -25.073 1.00 98.00 285 LEU A O 1
ATOM 2222 N N . THR A 1 286 ? 13.465 -0.704 -25.839 1.00 98.19 286 THR A N 1
ATOM 2223 C CA . THR A 1 286 ? 13.941 -0.298 -24.502 1.00 98.19 286 THR A CA 1
ATOM 2224 C C . THR A 1 286 ? 12.775 0.193 -23.661 1.00 98.19 286 THR A C 1
ATOM 2226 O O . THR A 1 286 ? 12.597 -0.253 -22.527 1.00 98.19 286 THR A O 1
ATOM 2229 N N . GLY A 1 287 ? 11.943 1.062 -24.236 1.00 98.19 287 GLY A N 1
ATOM 2230 C CA . GLY A 1 287 ? 10.733 1.554 -23.601 1.00 98.19 287 GLY A CA 1
ATOM 2231 C C . GLY A 1 287 ? 9.758 0.447 -23.215 1.00 98.19 287 GLY A C 1
ATOM 2232 O O . GLY A 1 287 ? 9.352 0.359 -22.057 1.00 98.19 287 GLY A O 1
ATOM 2233 N N . GLY A 1 288 ? 9.430 -0.438 -24.160 1.00 97.94 288 GLY A N 1
ATOM 2234 C CA . GLY A 1 288 ? 8.526 -1.566 -23.933 1.00 97.94 288 GLY A CA 1
ATOM 2235 C C . GLY A 1 288 ? 8.998 -2.498 -22.813 1.00 97.94 288 GLY A C 1
ATOM 2236 O O . GLY A 1 288 ? 8.224 -2.810 -21.908 1.00 97.94 288 GLY A O 1
ATOM 2237 N N . LEU A 1 289 ? 10.279 -2.887 -22.814 1.00 98.38 289 LEU A N 1
ATOM 2238 C CA . LEU A 1 289 ? 10.850 -3.726 -21.753 1.00 98.38 289 LEU A CA 1
ATOM 2239 C C . LEU A 1 289 ? 10.915 -2.997 -20.406 1.00 98.38 289 LEU A C 1
ATOM 2241 O O . LEU A 1 289 ? 10.599 -3.593 -19.376 1.00 98.38 289 LEU A O 1
ATOM 2245 N N . CYS A 1 290 ? 11.256 -1.706 -20.391 1.00 98.56 290 CYS A N 1
ATOM 2246 C CA . CYS A 1 290 ? 11.213 -0.899 -19.171 1.00 98.56 290 CYS A CA 1
ATOM 2247 C C . CYS A 1 290 ? 9.792 -0.797 -18.603 1.00 98.56 290 CYS A C 1
ATOM 2249 O O . CYS A 1 290 ? 9.631 -0.824 -17.386 1.00 98.56 290 CYS A O 1
ATOM 2251 N N . GLY A 1 291 ? 8.770 -0.747 -19.461 1.00 98.06 291 GLY A N 1
ATOM 2252 C CA . GLY A 1 291 ? 7.363 -0.799 -19.067 1.00 98.06 291 GLY A CA 1
ATOM 2253 C C . GLY A 1 291 ? 6.970 -2.073 -18.318 1.00 98.06 291 GLY A C 1
ATOM 2254 O O . GLY A 1 291 ? 6.020 -2.046 -17.548 1.00 98.06 291 GLY A O 1
ATOM 2255 N N . LEU A 1 292 ? 7.706 -3.173 -18.486 1.00 97.81 292 LEU A N 1
ATOM 2256 C CA . LEU A 1 292 ? 7.510 -4.401 -17.715 1.00 97.81 292 LEU A CA 1
ATOM 2257 C C . LEU A 1 292 ? 8.421 -4.444 -16.481 1.00 97.81 292 LEU A C 1
ATOM 2259 O O . LEU A 1 292 ? 7.955 -4.662 -15.365 1.00 97.81 292 LEU A O 1
ATOM 2263 N N . VAL A 1 293 ? 9.721 -4.211 -16.674 1.00 98.50 293 VAL A N 1
ATOM 2264 C CA . VAL A 1 293 ? 10.744 -4.403 -15.636 1.00 98.50 293 VAL A CA 1
ATOM 2265 C C . VAL A 1 293 ? 10.633 -3.364 -14.521 1.00 98.50 293 VAL A C 1
ATOM 2267 O O . VAL A 1 293 ? 10.640 -3.729 -13.346 1.00 98.50 293 VAL A O 1
ATOM 2270 N N . ASN A 1 294 ? 10.495 -2.076 -14.850 1.00 98.38 294 ASN A N 1
ATOM 2271 C CA . ASN A 1 294 ? 10.484 -1.024 -13.831 1.00 98.38 294 ASN A CA 1
ATOM 2272 C C . ASN A 1 294 ? 9.244 -1.079 -12.924 1.00 98.38 294 ASN A C 1
ATOM 2274 O O . ASN A 1 294 ? 9.414 -0.986 -11.712 1.00 98.38 294 ASN A O 1
ATOM 2278 N N . PRO A 1 295 ? 8.010 -1.297 -13.411 1.00 98.44 295 PRO A N 1
ATOM 2279 C CA . PRO A 1 295 ? 6.879 -1.491 -12.506 1.00 98.44 295 PRO A CA 1
ATOM 2280 C C . PRO A 1 295 ? 7.009 -2.731 -11.620 1.00 98.44 295 PRO A C 1
ATOM 2282 O O . PRO A 1 295 ? 6.578 -2.693 -10.471 1.00 98.44 295 PRO A O 1
ATOM 2285 N N . THR A 1 296 ? 7.634 -3.811 -12.099 1.00 98.06 296 THR A N 1
ATOM 2286 C CA . THR A 1 296 ? 7.928 -4.976 -11.250 1.00 98.06 296 THR A CA 1
ATOM 2287 C C . THR A 1 296 ? 8.961 -4.648 -10.167 1.00 98.06 296 THR A C 1
ATOM 2289 O O . THR A 1 296 ? 8.788 -5.069 -9.023 1.00 98.06 296 THR A O 1
ATOM 2292 N N . ILE A 1 297 ? 9.991 -3.849 -10.475 1.00 98.44 297 ILE A N 1
ATOM 2293 C CA . ILE A 1 297 ? 10.927 -3.315 -9.466 1.00 98.44 297 ILE A CA 1
ATOM 2294 C C . ILE A 1 297 ? 10.164 -2.488 -8.425 1.00 98.44 297 ILE A C 1
ATOM 2296 O O . ILE A 1 297 ? 10.351 -2.695 -7.229 1.00 98.44 297 ILE A O 1
ATOM 2300 N N . PHE A 1 298 ? 9.257 -1.615 -8.869 1.00 98.25 298 PHE A N 1
ATOM 2301 C CA . PHE A 1 298 ? 8.447 -0.777 -7.985 1.00 98.25 298 PHE A CA 1
ATOM 2302 C C . PHE A 1 298 ? 7.545 -1.610 -7.057 1.00 98.25 298 PHE A C 1
ATOM 2304 O O . PHE A 1 298 ? 7.506 -1.383 -5.850 1.00 98.25 298 PHE A O 1
ATOM 2311 N N . GLY A 1 299 ? 6.866 -2.630 -7.589 1.00 98.06 299 GLY A N 1
ATOM 2312 C CA . GLY A 1 299 ? 6.092 -3.569 -6.777 1.00 98.06 299 GLY A CA 1
ATOM 2313 C C . GLY A 1 299 ? 6.961 -4.370 -5.801 1.00 98.06 299 GLY A C 1
ATOM 2314 O O . GLY A 1 299 ? 6.617 -4.516 -4.630 1.00 98.06 299 GLY A O 1
ATOM 2315 N N . THR A 1 300 ? 8.141 -4.818 -6.231 1.00 97.94 300 THR A N 1
ATOM 2316 C CA . THR A 1 300 ? 9.109 -5.495 -5.349 1.00 97.94 300 THR A CA 1
ATOM 2317 C C . THR A 1 300 ? 9.573 -4.573 -4.217 1.00 97.94 300 THR A C 1
ATOM 2319 O O . THR A 1 300 ? 9.658 -5.009 -3.068 1.00 97.94 300 THR A O 1
ATOM 2322 N N . TYR A 1 301 ? 9.804 -3.288 -4.502 1.00 97.25 301 TYR A N 1
ATOM 2323 C CA . TYR A 1 301 ? 10.076 -2.287 -3.473 1.00 97.25 301 TYR A CA 1
ATOM 2324 C C . TYR A 1 301 ? 8.926 -2.192 -2.470 1.00 97.25 301 TYR A C 1
ATOM 2326 O O . TYR A 1 301 ? 9.179 -2.264 -1.272 1.00 97.25 301 TYR A O 1
ATOM 2334 N N . LEU A 1 302 ? 7.675 -2.087 -2.930 1.00 97.19 302 LEU A N 1
ATOM 2335 C CA . LEU A 1 302 ? 6.506 -2.011 -2.047 1.00 97.19 302 LEU A CA 1
ATOM 2336 C C . LEU A 1 302 ? 6.364 -3.257 -1.162 1.00 97.19 302 LEU A C 1
ATOM 2338 O O . LEU A 1 302 ? 6.090 -3.137 0.031 1.00 97.19 302 LEU A O 1
ATOM 2342 N N . LEU A 1 303 ? 6.617 -4.446 -1.719 1.00 97.19 303 LEU A N 1
ATOM 2343 C CA . LEU A 1 303 ? 6.633 -5.708 -0.978 1.00 97.19 303 LEU A CA 1
ATOM 2344 C C . LEU A 1 303 ? 7.663 -5.683 0.161 1.00 97.19 303 LEU A C 1
ATOM 2346 O O . LEU A 1 303 ? 7.336 -6.043 1.295 1.00 97.19 303 LEU A O 1
ATOM 2350 N N . ILE A 1 304 ? 8.899 -5.273 -0.141 1.00 95.88 304 ILE A N 1
ATOM 2351 C CA . ILE A 1 304 ? 10.004 -5.221 0.826 1.00 95.88 304 ILE A CA 1
ATOM 2352 C C . ILE A 1 304 ? 9.772 -4.107 1.852 1.00 95.88 304 ILE A C 1
ATOM 2354 O O . ILE A 1 304 ? 9.965 -4.330 3.046 1.00 95.88 304 ILE A O 1
ATOM 2358 N N . ALA A 1 305 ? 9.335 -2.926 1.414 1.00 93.62 305 ALA A N 1
ATOM 2359 C CA . ALA A 1 305 ? 9.049 -1.784 2.275 1.00 93.62 305 ALA A CA 1
ATOM 2360 C C . ALA A 1 305 ? 7.974 -2.123 3.313 1.00 93.62 305 ALA A C 1
ATOM 2362 O O . ALA A 1 305 ? 8.170 -1.881 4.504 1.00 93.62 305 ALA A O 1
ATOM 2363 N N . LEU A 1 306 ? 6.883 -2.761 2.882 1.00 94.00 306 LEU A N 1
ATOM 2364 C CA . LEU A 1 306 ? 5.799 -3.144 3.776 1.00 94.00 306 LEU A CA 1
ATOM 2365 C C . LEU A 1 306 ? 6.214 -4.252 4.748 1.00 94.00 306 LEU A C 1
ATOM 2367 O O . LEU A 1 306 ? 6.083 -4.086 5.958 1.00 94.00 306 LEU A O 1
ATOM 2371 N N . ASN A 1 307 ? 6.738 -5.371 4.243 1.00 94.00 307 ASN A N 1
ATOM 2372 C CA . ASN A 1 307 ? 7.006 -6.539 5.088 1.00 94.00 307 ASN A CA 1
ATOM 2373 C C . ASN A 1 307 ? 8.287 -6.402 5.925 1.00 94.00 307 ASN A C 1
ATOM 2375 O O . ASN A 1 307 ? 8.355 -6.933 7.032 1.00 94.00 307 ASN A O 1
ATOM 2379 N N . GLY A 1 308 ? 9.304 -5.711 5.404 1.00 90.94 308 GLY A N 1
ATOM 2380 C CA . GLY A 1 308 ? 10.591 -5.527 6.074 1.00 90.94 308 GLY A CA 1
ATOM 2381 C C . GLY A 1 308 ? 10.643 -4.299 6.982 1.00 90.94 308 GLY A C 1
ATOM 2382 O O . GLY A 1 308 ? 11.288 -4.350 8.027 1.00 90.94 308 GLY A O 1
ATOM 2383 N N . PHE A 1 309 ? 9.962 -3.210 6.606 1.00 87.81 309 PHE A N 1
ATOM 2384 C CA . PHE A 1 309 ? 10.087 -1.915 7.287 1.00 87.81 309 PHE A CA 1
ATOM 2385 C C . PHE A 1 309 ? 8.764 -1.357 7.834 1.00 87.81 309 PHE A C 1
ATOM 2387 O O . PHE A 1 309 ? 8.803 -0.459 8.668 1.00 87.81 309 PHE A O 1
ATOM 2394 N N . GLY A 1 310 ? 7.607 -1.894 7.432 1.00 86.69 310 GLY A N 1
ATOM 2395 C CA . GLY A 1 310 ? 6.299 -1.492 7.963 1.00 86.69 310 GLY A CA 1
ATOM 2396 C C . GLY A 1 310 ? 5.735 -0.178 7.407 1.00 86.69 310 GLY A C 1
ATOM 2397 O O . GLY A 1 310 ? 4.776 0.344 7.977 1.00 86.69 310 GLY A O 1
ATOM 2398 N N . PHE A 1 311 ? 6.296 0.344 6.311 1.00 87.38 311 PHE A N 1
ATOM 2399 C CA . PHE A 1 311 ? 5.825 1.560 5.626 1.00 87.38 311 PHE A CA 1
ATOM 2400 C C . PHE A 1 311 ? 5.117 1.219 4.308 1.00 87.38 311 PHE A C 1
ATOM 2402 O O . PHE A 1 311 ? 5.106 0.064 3.886 1.00 87.38 311 PHE A O 1
ATOM 2409 N N . HIS A 1 312 ? 4.510 2.209 3.649 1.00 92.62 312 HIS A N 1
ATOM 2410 C CA . HIS A 1 312 ? 3.805 2.025 2.368 1.00 92.62 312 HIS A CA 1
ATOM 2411 C C . HIS A 1 312 ? 2.635 1.031 2.379 1.00 92.62 312 HIS A C 1
ATOM 2413 O O . HIS A 1 312 ? 2.258 0.480 1.346 1.00 92.62 312 HIS A O 1
ATOM 2419 N N . TRP A 1 313 ? 2.015 0.793 3.534 1.00 91.88 313 TRP A N 1
ATOM 2420 C CA . TRP A 1 313 ? 0.870 -0.114 3.652 1.00 91.88 313 TRP A CA 1
ATOM 2421 C C . TRP A 1 313 ? -0.319 0.313 2.777 1.00 91.88 313 TRP A C 1
ATOM 2423 O O . TRP A 1 313 ? -1.042 -0.543 2.268 1.00 91.88 313 TRP A O 1
ATOM 2433 N N . ASN A 1 314 ? -0.491 1.619 2.557 1.00 93.38 314 ASN A N 1
ATOM 2434 C CA . ASN A 1 314 ? -1.520 2.166 1.685 1.00 93.38 314 ASN A CA 1
ATOM 2435 C C . ASN A 1 314 ? -1.187 1.957 0.195 1.00 93.38 314 ASN A C 1
ATOM 2437 O O . ASN A 1 314 ? -2.001 1.412 -0.552 1.00 93.38 314 ASN A O 1
ATOM 2441 N N . GLU A 1 315 ? 0.017 2.320 -0.251 1.00 95.50 315 GLU A N 1
ATOM 2442 C CA . GLU A 1 315 ? 0.446 2.197 -1.655 1.00 95.50 315 GLU A CA 1
ATOM 2443 C C . GLU A 1 315 ? 0.574 0.726 -2.085 1.00 95.50 315 GLU A C 1
ATOM 2445 O O . GLU A 1 315 ? 0.150 0.347 -3.181 1.00 95.50 315 GLU A O 1
ATOM 2450 N N . ALA A 1 316 ? 1.094 -0.129 -1.200 1.00 96.25 316 ALA A N 1
ATOM 2451 C CA . ALA A 1 316 ? 1.309 -1.552 -1.456 1.00 96.25 316 ALA A CA 1
ATOM 2452 C C . ALA A 1 316 ? 0.016 -2.364 -1.593 1.00 96.25 316 ALA A C 1
ATOM 2454 O O . ALA A 1 316 ? 0.064 -3.468 -2.127 1.00 96.25 316 ALA A O 1
ATOM 2455 N N . PHE A 1 317 ? -1.122 -1.857 -1.105 1.00 96.94 317 PHE A N 1
ATOM 2456 C CA . PHE A 1 317 ? -2.422 -2.531 -1.213 1.00 96.94 317 PHE A CA 1
ATOM 2457 C C . PHE A 1 317 ? -3.402 -1.819 -2.150 1.00 96.94 317 PHE A C 1
ATOM 2459 O O . PHE A 1 317 ? -4.147 -2.491 -2.866 1.00 96.94 317 PHE A O 1
ATOM 2466 N N . SER A 1 318 ? -3.367 -0.485 -2.229 1.00 95.69 318 SER A N 1
ATOM 2467 C CA . SER A 1 318 ? -4.159 0.269 -3.217 1.00 95.69 318 SER A CA 1
ATOM 2468 C C . SER A 1 318 ? -3.819 -0.139 -4.644 1.00 95.69 318 SER A C 1
ATOM 2470 O O . SER A 1 318 ? -4.711 -0.352 -5.468 1.00 95.69 318 SER A O 1
ATOM 2472 N N . SER A 1 319 ? -2.533 -0.351 -4.920 1.00 95.38 319 SER A N 1
ATOM 2473 C CA . SER A 1 319 ? -2.053 -0.811 -6.221 1.00 95.38 319 SER A CA 1
ATOM 2474 C C . SER A 1 319 ? -2.460 -2.247 -6.573 1.00 95.38 319 SER A C 1
ATOM 2476 O O . SER A 1 319 ? -2.440 -2.600 -7.753 1.00 95.38 319 SER A O 1
ATOM 2478 N N . LEU A 1 320 ? -2.873 -3.066 -5.599 1.00 96.62 320 LEU A N 1
ATOM 2479 C CA . LEU A 1 320 ? -3.342 -4.437 -5.836 1.00 96.62 320 LEU A CA 1
ATOM 2480 C C . LEU A 1 320 ? -4.816 -4.507 -6.239 1.00 96.62 320 LEU A C 1
ATOM 2482 O O . LEU A 1 320 ? -5.243 -5.543 -6.750 1.00 96.62 320 LEU A O 1
ATOM 2486 N N . ARG A 1 321 ? -5.582 -3.427 -6.014 1.00 93.56 321 ARG A N 1
ATOM 2487 C CA . ARG A 1 321 ? -7.003 -3.301 -6.396 1.00 93.56 321 ARG A CA 1
ATOM 2488 C C . ARG A 1 321 ? -7.852 -4.473 -5.905 1.00 93.56 321 ARG A C 1
ATOM 2490 O O . ARG A 1 321 ? -8.675 -5.025 -6.628 1.00 93.56 321 ARG A O 1
ATOM 2497 N N . ILE A 1 322 ? -7.605 -4.892 -4.668 1.00 95.88 322 ILE A N 1
ATOM 2498 C CA . ILE A 1 322 ? -8.332 -6.007 -4.068 1.00 95.88 322 ILE A CA 1
ATOM 2499 C C . ILE A 1 322 ? -9.723 -5.506 -3.682 1.00 95.88 322 ILE A C 1
ATOM 2501 O O . ILE A 1 322 ? -9.883 -4.740 -2.732 1.00 95.88 322 ILE A O 1
ATOM 2505 N N . GLU A 1 323 ? -10.714 -5.933 -4.455 1.00 94.62 323 GLU A N 1
ATOM 2506 C CA . GLU A 1 323 ? -12.132 -5.627 -4.250 1.00 94.62 323 GLU A CA 1
ATOM 2507 C C . GLU A 1 323 ? -12.839 -6.653 -3.357 1.00 94.62 323 GLU A C 1
ATOM 2509 O O . GLU A 1 323 ? -14.004 -6.479 -3.032 1.00 94.62 323 GLU A O 1
ATOM 2514 N N . ASP A 1 324 ? -12.142 -7.711 -2.960 1.00 95.75 324 ASP A N 1
ATOM 2515 C CA . ASP A 1 324 ? -12.625 -8.734 -2.036 1.00 95.75 324 ASP A CA 1
ATOM 2516 C C . ASP A 1 324 ? -12.494 -8.278 -0.569 1.00 95.75 324 ASP A C 1
ATOM 2518 O O . ASP A 1 324 ? -12.023 -7.169 -0.299 1.00 95.75 324 ASP A O 1
ATOM 2522 N N . TYR A 1 325 ? -12.898 -9.128 0.382 1.00 96.19 325 TYR A N 1
ATOM 2523 C CA . TYR A 1 325 ? -12.823 -8.862 1.828 1.00 96.19 325 TYR A CA 1
ATOM 2524 C C . TYR A 1 325 ? -13.628 -7.629 2.268 1.00 96.19 325 TYR A C 1
ATOM 2526 O O . TYR A 1 325 ? -13.094 -6.677 2.847 1.00 96.19 325 TYR A O 1
ATOM 2534 N N . LYS A 1 326 ? -14.935 -7.649 1.992 1.00 96.12 326 LYS A N 1
ATOM 2535 C CA . LYS A 1 326 ? -15.874 -6.592 2.399 1.00 96.12 326 LYS A CA 1
ATOM 2536 C C . LYS A 1 326 ? -16.526 -6.905 3.731 1.00 96.12 326 LYS A C 1
ATOM 2538 O O . LYS A 1 326 ? -16.571 -8.057 4.149 1.00 96.12 326 LYS A O 1
ATOM 2543 N N . GLY A 1 327 ? -17.048 -5.886 4.399 1.00 94.31 327 GLY A N 1
ATOM 2544 C CA . GLY A 1 327 ? -17.696 -6.075 5.687 1.00 94.31 327 GLY A CA 1
ATOM 2545 C C . GLY A 1 327 ? -18.385 -4.830 6.212 1.00 94.31 327 GLY A C 1
ATOM 2546 O O . GLY A 1 327 ? -18.148 -3.718 5.744 1.00 94.31 327 GLY A O 1
ATOM 2547 N N . PHE A 1 328 ? -19.261 -5.049 7.185 1.00 95.62 328 PHE A N 1
ATOM 2548 C CA . PHE A 1 328 ? -19.995 -4.012 7.893 1.00 95.62 328 PHE A CA 1
ATOM 2549 C C . PHE A 1 328 ? -20.308 -4.461 9.323 1.00 95.62 328 PHE A C 1
ATOM 2551 O O . PHE A 1 328 ? -20.318 -5.651 9.649 1.00 95.62 328 PHE A O 1
ATOM 2558 N N . LEU A 1 329 ? -20.602 -3.492 10.187 1.00 96.62 329 LEU A N 1
ATOM 2559 C CA . LEU A 1 329 ? -21.066 -3.751 11.546 1.00 96.62 329 LEU A CA 1
ATOM 2560 C C . LEU A 1 329 ? -22.585 -3.621 11.598 1.00 96.62 329 LEU A C 1
ATOM 2562 O O . LEU A 1 329 ? -23.137 -2.592 11.211 1.00 96.62 329 LEU A O 1
ATOM 2566 N N . ARG A 1 330 ? -23.267 -4.631 12.140 1.00 96.75 330 ARG A N 1
ATOM 2567 C CA . ARG A 1 330 ? -24.676 -4.509 12.531 1.00 96.75 330 ARG A CA 1
ATOM 2568 C C . ARG A 1 330 ? -24.754 -4.298 14.035 1.00 96.75 330 ARG A C 1
ATOM 2570 O O . ARG A 1 330 ? -24.298 -5.138 14.803 1.00 96.75 330 ARG A O 1
ATOM 2577 N N . LEU A 1 331 ? -25.344 -3.184 14.454 1.00 97.12 331 LEU A N 1
ATOM 2578 C CA . LEU A 1 331 ? -25.536 -2.850 15.863 1.00 97.12 331 LEU A CA 1
ATOM 2579 C C . LEU A 1 331 ? -26.991 -3.121 16.250 1.00 97.12 331 LEU A C 1
ATOM 2581 O O . LEU A 1 331 ? -27.914 -2.669 15.574 1.00 97.12 331 LEU A O 1
ATOM 2585 N N . LYS A 1 332 ? -27.197 -3.857 17.341 1.00 97.25 332 LYS A N 1
ATOM 2586 C CA . LYS A 1 332 ? -28.510 -4.118 17.933 1.00 97.25 332 LYS A CA 1
ATOM 2587 C C . LYS A 1 332 ? -28.515 -3.578 19.355 1.00 97.25 332 LYS A C 1
ATOM 2589 O O . LYS A 1 332 ? -27.760 -4.072 20.182 1.00 97.25 332 LYS A O 1
ATOM 2594 N N . ILE A 1 333 ? -29.376 -2.603 19.630 1.00 95.44 333 ILE A N 1
ATOM 2595 C CA . ILE A 1 333 ? -29.632 -2.109 20.986 1.00 95.44 333 ILE A CA 1
ATOM 2596 C C . ILE A 1 333 ? -30.961 -2.710 21.444 1.00 95.44 333 ILE A C 1
ATOM 2598 O O . ILE A 1 333 ? -31.965 -2.576 20.742 1.00 95.44 333 ILE A O 1
ATOM 2602 N N . ASP A 1 334 ? -30.959 -3.435 22.560 1.00 94.81 334 ASP A N 1
ATOM 2603 C CA . ASP A 1 334 ? -32.172 -4.048 23.107 1.00 94.81 334 ASP A CA 1
ATOM 2604 C C . ASP A 1 334 ? -32.978 -3.077 23.995 1.00 94.81 334 ASP A C 1
ATOM 2606 O O . ASP A 1 334 ? -32.560 -1.954 24.273 1.00 94.81 334 ASP A O 1
ATOM 2610 N N . GLN A 1 335 ? -34.154 -3.514 24.459 1.00 92.88 335 GLN A N 1
ATOM 2611 C CA . GLN A 1 335 ? -35.026 -2.706 25.327 1.00 92.88 335 GLN A CA 1
ATOM 2612 C C . GLN A 1 335 ? -34.403 -2.374 26.694 1.00 92.88 335 GLN A C 1
ATOM 2614 O O . GLN A 1 335 ? -34.867 -1.458 27.366 1.00 92.88 335 GLN A O 1
ATOM 2619 N N . ARG A 1 336 ? -33.373 -3.116 27.120 1.00 90.38 336 ARG A N 1
ATOM 2620 C CA . ARG A 1 336 ? -32.621 -2.874 28.360 1.00 90.38 336 ARG A CA 1
ATOM 2621 C C . ARG A 1 336 ? -31.433 -1.932 28.128 1.00 90.38 336 ARG A C 1
ATOM 2623 O O . ARG A 1 336 ? -30.753 -1.580 29.085 1.00 90.38 336 ARG A O 1
ATOM 2630 N N . GLY A 1 337 ? -31.188 -1.525 26.880 1.00 88.44 337 GLY A N 1
ATOM 2631 C CA . GLY A 1 337 ? -30.064 -0.686 26.479 1.00 88.44 337 GLY A CA 1
ATOM 2632 C C . GLY A 1 337 ? -28.761 -1.454 26.245 1.00 88.44 337 GLY A C 1
ATOM 2633 O O . GLY A 1 337 ? -27.725 -0.814 26.065 1.00 88.44 337 GLY A O 1
ATOM 2634 N N . ASN A 1 338 ? -28.776 -2.793 26.253 1.00 93.06 338 ASN A N 1
ATOM 2635 C CA . ASN A 1 338 ? -27.583 -3.578 25.934 1.00 93.06 338 ASN A CA 1
ATOM 2636 C C . ASN A 1 338 ? -27.292 -3.471 24.441 1.00 93.06 338 ASN A C 1
ATOM 2638 O O . ASN A 1 338 ? -28.206 -3.542 23.615 1.00 93.06 338 ASN A O 1
ATOM 2642 N N . LEU A 1 339 ? -26.014 -3.346 24.095 1.00 95.12 339 LEU A N 1
ATOM 2643 C CA . LEU A 1 339 ? -25.552 -3.286 22.717 1.00 95.12 339 LEU A CA 1
ATOM 2644 C C . LEU A 1 339 ? -24.921 -4.623 22.327 1.00 95.12 339 LEU A C 1
ATOM 2646 O O . LEU A 1 339 ? -23.955 -5.060 22.943 1.00 95.12 339 LEU A O 1
ATOM 2650 N N . THR A 1 340 ? -25.418 -5.233 21.255 1.00 96.94 340 THR A N 1
ATOM 2651 C CA . THR A 1 340 ? -24.736 -6.328 20.561 1.00 96.94 340 THR A CA 1
ATOM 2652 C C . THR A 1 340 ? -24.220 -5.833 19.216 1.00 96.94 340 THR A C 1
ATOM 2654 O O . THR A 1 340 ? -24.999 -5.341 18.393 1.00 96.94 340 THR A O 1
ATOM 2657 N N . VAL A 1 341 ? -22.920 -5.979 18.970 1.00 97.12 341 VAL A N 1
ATOM 2658 C CA . VAL A 1 341 ? -22.288 -5.670 17.681 1.00 97.12 341 VAL A CA 1
ATOM 2659 C C . VAL A 1 341 ? -22.000 -6.973 16.944 1.00 97.12 341 VAL A C 1
ATOM 2661 O O . VAL A 1 341 ? -21.380 -7.876 17.497 1.00 97.12 341 VAL A O 1
ATOM 2664 N N . TYR A 1 342 ? -22.438 -7.064 15.692 1.00 96.75 342 TYR A N 1
ATOM 2665 C CA . TYR A 1 342 ? -22.194 -8.196 14.802 1.00 96.75 342 TYR A CA 1
ATOM 2666 C C . TYR A 1 342 ? -21.238 -7.752 13.688 1.00 96.75 342 TYR A C 1
ATOM 2668 O O . TYR A 1 342 ? -21.673 -7.038 12.777 1.00 96.75 342 TYR A O 1
ATOM 2676 N N . PRO A 1 343 ? -19.954 -8.142 13.746 1.00 95.50 343 PRO A N 1
ATOM 2677 C CA . PRO A 1 343 ? -19.006 -7.906 12.665 1.00 95.50 343 PRO A CA 1
ATOM 2678 C C . PRO A 1 343 ? -19.248 -8.921 11.550 1.00 95.50 343 PRO A C 1
ATOM 2680 O O . PRO A 1 343 ? -18.945 -10.104 11.707 1.00 95.50 343 PRO A O 1
ATOM 2683 N N . ILE A 1 344 ? -19.835 -8.475 10.442 1.00 95.06 344 ILE A N 1
ATOM 2684 C CA . ILE A 1 344 ? -20.206 -9.330 9.313 1.00 95.06 344 ILE A CA 1
ATOM 2685 C C . ILE A 1 344 ? -19.267 -9.024 8.157 1.00 95.06 344 ILE A C 1
ATOM 2687 O O . ILE A 1 344 ? -19.087 -7.864 7.791 1.00 95.06 344 ILE A O 1
ATOM 2691 N N . ALA A 1 345 ? -18.694 -10.064 7.563 1.00 94.50 345 ALA A N 1
ATOM 2692 C CA . ALA A 1 345 ? -17.797 -9.928 6.434 1.00 94.50 345 ALA A CA 1
ATOM 2693 C C . ALA A 1 345 ? -18.062 -10.963 5.344 1.00 94.50 345 ALA A C 1
ATOM 2695 O O . ALA A 1 345 ? -18.598 -12.041 5.594 1.00 94.50 345 ALA A O 1
ATOM 2696 N N . VAL A 1 346 ? -17.653 -10.613 4.133 1.00 94.19 346 VAL A N 1
ATOM 2697 C CA . VAL A 1 346 ? -17.719 -11.428 2.928 1.00 94.19 346 VAL A CA 1
ATOM 2698 C C . VAL A 1 346 ? -16.313 -11.498 2.358 1.00 94.19 346 VAL A C 1
ATOM 2700 O O . VAL A 1 346 ? -15.674 -10.474 2.108 1.00 94.19 346 VAL A O 1
ATOM 2703 N N . GLU A 1 347 ? -15.819 -12.714 2.164 1.00 94.44 347 GLU A N 1
ATOM 2704 C CA . GLU A 1 347 ? -14.463 -12.915 1.670 1.00 94.44 347 GLU A CA 1
ATOM 2705 C C . GLU A 1 347 ? -14.349 -12.630 0.183 1.00 94.44 347 GLU A C 1
ATOM 2707 O O . GLU A 1 347 ? -13.366 -12.030 -0.225 1.00 94.44 347 GLU A O 1
ATOM 2712 N N . HIS A 1 348 ? -15.328 -13.036 -0.623 1.00 94.25 348 HIS A N 1
ATOM 2713 C CA . HIS A 1 348 ? -15.306 -12.872 -2.076 1.00 94.25 348 HIS A CA 1
ATOM 2714 C C . HIS A 1 348 ? -16.547 -12.107 -2.509 1.00 94.25 348 HIS A C 1
ATOM 2716 O O . HIS A 1 348 ? -17.669 -12.510 -2.199 1.00 94.25 348 HIS A O 1
ATOM 2722 N N . VAL A 1 349 ? -16.344 -10.985 -3.195 1.00 92.44 349 VAL A N 1
ATOM 2723 C CA . VAL A 1 349 ? -17.457 -10.157 -3.664 1.00 92.44 349 VAL A CA 1
ATOM 2724 C C . VAL A 1 349 ? -17.959 -10.700 -5.007 1.00 92.44 349 VAL A C 1
ATOM 2726 O O . VAL A 1 349 ? -17.139 -10.918 -5.906 1.00 92.44 349 VAL A O 1
ATOM 2729 N N . PRO A 1 350 ? -19.281 -10.898 -5.173 1.00 90.44 350 PRO A N 1
ATOM 2730 C CA . PRO A 1 350 ? -19.899 -11.230 -6.449 1.00 90.44 350 PRO A CA 1
ATOM 2731 C C . PRO A 1 350 ? -19.441 -10.310 -7.579 1.00 90.44 350 PRO A C 1
ATOM 2733 O O . PRO A 1 350 ? -19.361 -9.092 -7.419 1.00 90.44 350 PRO A O 1
ATOM 2736 N N . ARG A 1 351 ? -19.134 -10.900 -8.737 1.00 90.06 351 ARG A N 1
ATOM 2737 C CA . ARG A 1 351 ? -18.726 -10.169 -9.952 1.00 90.06 351 ARG A CA 1
ATOM 2738 C C . ARG A 1 351 ? -19.857 -10.021 -10.968 1.00 90.06 351 ARG A C 1
ATOM 2740 O O . ARG A 1 351 ? -19.671 -9.367 -11.989 1.00 90.06 351 ARG A O 1
ATOM 2747 N N . SER A 1 352 ? -20.998 -10.627 -10.679 1.00 90.12 352 SER A N 1
ATOM 2748 C CA . SER A 1 352 ? -22.203 -10.655 -11.494 1.00 90.12 352 SER A CA 1
ATOM 2749 C C . SER A 1 352 ? -23.428 -10.515 -10.592 1.00 90.12 352 SER A C 1
ATOM 2751 O O . SER A 1 352 ? -23.357 -10.794 -9.392 1.00 90.12 352 SER A O 1
ATOM 2753 N N . ASP A 1 353 ? -24.545 -10.078 -11.171 1.00 87.00 353 ASP A N 1
ATOM 2754 C CA . ASP A 1 353 ? -25.784 -9.794 -10.434 1.00 87.00 353 ASP A CA 1
ATOM 2755 C C . ASP A 1 353 ? -26.435 -11.052 -9.827 1.00 87.00 353 ASP A C 1
ATOM 2757 O O . ASP A 1 353 ? -27.216 -10.956 -8.885 1.00 87.00 353 ASP A O 1
ATOM 2761 N N . ASP A 1 354 ? -26.104 -12.233 -10.349 1.00 89.88 354 ASP A N 1
ATOM 2762 C CA . ASP A 1 354 ? -26.549 -13.546 -9.871 1.00 89.88 354 ASP A CA 1
ATOM 2763 C C . ASP A 1 354 ? -25.591 -14.185 -8.851 1.00 89.88 354 ASP A C 1
ATOM 2765 O O . ASP A 1 354 ? -25.842 -15.294 -8.376 1.00 89.88 354 ASP A O 1
ATOM 2769 N N . GLY A 1 355 ? -24.486 -13.515 -8.509 1.00 85.62 355 GLY A N 1
ATOM 2770 C CA . GLY A 1 355 ? -23.491 -14.074 -7.606 1.00 85.62 355 GLY A CA 1
ATOM 2771 C C . GLY A 1 355 ? -23.969 -14.129 -6.152 1.00 85.62 355 GLY A C 1
ATOM 2772 O O . GLY A 1 355 ? -24.537 -13.180 -5.610 1.00 85.62 355 GLY A O 1
ATOM 2773 N N . GLU A 1 356 ? -23.697 -15.253 -5.495 1.00 89.06 356 GLU A N 1
ATOM 2774 C CA . GLU A 1 356 ? -24.081 -15.486 -4.106 1.00 89.06 356 GLU A CA 1
ATOM 2775 C C . GLU A 1 356 ? -23.140 -14.759 -3.132 1.00 89.06 356 GLU A C 1
ATOM 2777 O O . GLU A 1 356 ? -21.913 -14.844 -3.227 1.00 89.06 356 GLU A O 1
ATOM 2782 N N . LEU A 1 357 ? -23.715 -14.056 -2.153 1.00 89.00 357 LEU A N 1
ATOM 2783 C CA . LEU A 1 357 ? -22.968 -13.537 -1.011 1.00 89.00 357 LEU A CA 1
ATOM 2784 C C . LEU A 1 357 ? -22.894 -14.617 0.066 1.00 89.00 357 LEU A C 1
ATOM 2786 O O . LEU A 1 357 ? -23.923 -15.088 0.543 1.00 89.00 357 LEU A O 1
ATOM 2790 N N . LEU A 1 358 ? -21.679 -14.926 0.519 1.00 91.75 358 LEU A N 1
ATOM 2791 C CA . LEU A 1 358 ? -21.426 -15.844 1.633 1.00 91.75 358 LEU A CA 1
ATOM 2792 C C . LEU A 1 358 ? -20.964 -15.061 2.876 1.00 91.75 358 LEU A C 1
ATOM 2794 O O . LEU A 1 358 ? -19.773 -15.074 3.208 1.00 91.75 358 LEU A O 1
ATOM 2798 N N . PRO A 1 359 ? -21.862 -14.311 3.551 1.00 93.25 359 PRO A N 1
ATOM 2799 C CA . PRO A 1 359 ? -21.498 -13.549 4.731 1.00 93.25 359 PRO A CA 1
ATOM 2800 C C . PRO A 1 359 ? -21.232 -14.477 5.915 1.00 93.25 359 PRO A C 1
ATOM 2802 O O . PRO A 1 359 ? -21.981 -15.414 6.189 1.00 93.25 359 PRO A O 1
ATOM 2805 N N . ARG A 1 360 ? -20.196 -14.153 6.681 1.00 93.56 360 ARG A N 1
ATOM 2806 C CA . ARG A 1 360 ? -19.881 -14.803 7.951 1.00 93.56 360 ARG A CA 1
ATOM 2807 C C . ARG A 1 360 ? -19.601 -13.771 9.024 1.00 93.56 360 ARG A C 1
ATOM 2809 O O . ARG A 1 360 ? -19.210 -12.640 8.738 1.00 93.56 360 ARG A O 1
ATOM 2816 N N . LEU A 1 361 ? -19.775 -14.177 10.274 1.00 93.38 361 LEU A N 1
ATOM 2817 C CA . LEU A 1 361 ? -19.263 -13.396 11.388 1.00 93.38 361 LEU A CA 1
ATOM 2818 C C . LEU A 1 361 ? -17.730 -13.471 11.395 1.00 93.38 361 LEU A C 1
ATOM 2820 O O . LEU A 1 361 ? -17.160 -14.553 11.233 1.00 93.38 361 LEU A O 1
ATOM 2824 N N . VAL A 1 362 ? -17.067 -12.326 11.555 1.00 91.94 362 VAL A N 1
ATOM 2825 C CA . VAL A 1 362 ? -15.600 -12.270 11.695 1.00 91.94 362 VAL A CA 1
ATOM 2826 C C . VAL A 1 362 ? -15.170 -12.829 13.050 1.00 91.94 362 VAL A C 1
ATOM 2828 O O . VAL A 1 362 ? -14.189 -13.560 13.145 1.00 91.94 362 VAL A O 1
ATOM 2831 N N . GLU A 1 363 ? -15.937 -12.510 14.088 1.00 91.69 363 GLU A N 1
ATOM 2832 C CA . GLU A 1 363 ? -15.792 -13.010 15.453 1.00 91.69 363 GLU A CA 1
ATOM 2833 C C . GLU A 1 363 ? -17.179 -13.183 16.088 1.00 91.69 363 GLU A C 1
ATOM 2835 O O . GLU A 1 363 ? -18.196 -12.795 15.504 1.00 91.69 363 GLU A O 1
ATOM 2840 N N . LYS A 1 364 ? -17.242 -13.771 17.288 1.00 91.56 364 LYS A N 1
ATOM 2841 C CA . LYS A 1 364 ? -18.504 -13.886 18.036 1.00 91.56 364 LYS A CA 1
ATOM 2842 C C . LYS A 1 364 ? -19.127 -12.493 18.257 1.00 91.56 364 LYS A C 1
ATOM 2844 O O . LYS A 1 364 ? -18.382 -11.523 18.388 1.00 91.56 364 LYS A O 1
ATOM 2849 N N . PRO A 1 365 ? -20.467 -12.378 18.333 1.00 93.88 365 PRO A N 1
ATOM 2850 C CA . PRO A 1 365 ? -21.113 -11.102 18.619 1.00 93.88 365 PRO A CA 1
ATOM 2851 C C . PRO A 1 365 ? -20.533 -10.450 19.879 1.00 93.88 365 PRO A C 1
ATOM 2853 O O . PRO A 1 365 ? -20.372 -11.103 20.909 1.00 93.88 365 PRO A O 1
ATOM 2856 N N . ILE A 1 366 ? -20.203 -9.164 19.781 1.00 93.31 366 ILE A N 1
ATOM 2857 C CA . ILE A 1 366 ? -19.620 -8.401 20.884 1.00 93.31 366 ILE A CA 1
ATOM 2858 C C . ILE A 1 366 ? -20.777 -7.876 21.725 1.00 93.31 366 ILE A C 1
ATOM 2860 O O . ILE A 1 366 ? -21.565 -7.055 21.253 1.00 93.31 366 ILE A O 1
ATOM 2864 N N . GLU A 1 367 ? -20.887 -8.358 22.956 1.00 92.75 367 GLU A N 1
ATOM 2865 C CA . GLU A 1 367 ? -21.953 -7.986 23.884 1.00 92.75 367 GLU A CA 1
ATOM 2866 C C . GLU A 1 367 ? -21.452 -6.953 24.896 1.00 92.75 367 GLU A C 1
ATOM 2868 O O . GLU A 1 367 ? -20.505 -7.194 25.645 1.00 92.75 367 GLU A O 1
ATOM 2873 N N . LEU A 1 368 ? -22.101 -5.789 24.924 1.00 90.25 368 LEU A N 1
ATOM 2874 C CA . LEU A 1 368 ? -21.822 -4.706 25.856 1.00 90.25 368 LEU A CA 1
ATOM 2875 C C . LEU A 1 368 ? -23.066 -4.459 26.713 1.00 90.25 368 LEU A C 1
ATOM 2877 O O . LEU A 1 368 ? -24.100 -4.005 26.215 1.00 90.25 368 LEU A O 1
ATOM 2881 N N . SER A 1 369 ? -22.951 -4.745 28.012 1.00 84.56 369 SER A N 1
ATOM 2882 C CA . SER A 1 369 ? -24.020 -4.482 28.980 1.00 84.56 369 SER A CA 1
ATOM 2883 C C . SER A 1 369 ? -24.292 -2.983 29.122 1.00 84.56 369 SER A C 1
ATOM 2885 O O . SER A 1 369 ? -23.359 -2.170 29.099 1.00 84.56 369 SER A O 1
ATOM 2887 N N . ALA A 1 370 ? -25.568 -2.645 29.322 1.00 76.75 370 ALA A N 1
ATOM 2888 C CA . ALA A 1 370 ? -26.021 -1.309 29.693 1.00 76.75 370 ALA A CA 1
ATOM 2889 C C . ALA A 1 370 ? -25.546 -0.892 31.096 1.00 76.75 370 ALA A C 1
ATOM 2891 O O . ALA A 1 370 ? -25.391 0.298 31.367 1.00 76.75 370 ALA A O 1
ATOM 2892 N N . THR A 1 371 ? -25.301 -1.855 31.982 1.00 72.38 371 THR A N 1
ATOM 2893 C CA . THR A 1 371 ? -24.774 -1.609 33.328 1.00 72.38 371 THR A CA 1
ATOM 2894 C C . THR A 1 371 ? -23.261 -1.796 33.341 1.00 72.38 371 THR A C 1
ATOM 2896 O O . THR A 1 371 ? -22.751 -2.771 32.778 1.00 72.38 371 THR A O 1
ATOM 2899 N N . VAL A 1 372 ? -22.557 -0.849 33.964 1.00 61.59 372 VAL A N 1
ATOM 2900 C CA . VAL A 1 372 ? -21.115 -0.921 34.237 1.00 61.59 372 VAL A CA 1
ATOM 2901 C C . VAL A 1 372 ? -20.896 -1.448 35.639 1.00 61.59 372 VAL A C 1
ATOM 2903 O O . VAL A 1 372 ? -21.615 -0.960 36.541 1.00 61.59 372 VAL A O 1
#

pLDDT: mean 87.5, std 12.49, range [37.97, 98.56]

Foldseek 3Di:
DAAAFEDEAEDADLQQQVQPPAHDPVNVVVVVVLCQAQVQADDDDDDDDDHHYQHAEYEYQPALKWFWWWFAFPPNVRIHIYIYANVAFAFHFFDLLGAKDKHKDWAPGGDGRRWDFPQADPVGTTITITIIHQDWDPPDPPPTQGLIPPGNVVRLVLLCCLLVLLVLCVVQLLVQLVLQLVLLVLLQVLQVVVVHGLLCLLVDDPVVSVVSSVVSVVSPVVNVVSLVVQLVVQLVVDDDPDSVCSNVRSNVLSVVLVVLLVVLLNCCSNPPDDPCSDSVNSSNRSSNVSSRPSSSSVSVCCSCCCPVPNPPSVVSRSSNRHRFWGWDWDWDQDPQRKIKIFTKIFGGDDPDPPDDTDIDTSDPIDIGGSHD

Radius of gyration: 28.03 Å; chains: 1; bounding box: 69×52×80 Å